Protein AF-A0A819C0Z7-F1 (afdb_monomer)

Structure (mmCIF, N/CA/C/O backbone):
data_AF-A0A819C0Z7-F1
#
_entry.id   AF-A0A819C0Z7-F1
#
loop_
_atom_site.group_PDB
_atom_site.id
_atom_site.type_symbol
_atom_site.label_atom_id
_atom_site.label_alt_id
_atom_site.label_comp_id
_atom_site.label_asym_id
_atom_site.label_entity_id
_atom_site.label_seq_id
_atom_site.pdbx_PDB_ins_code
_atom_site.Cartn_x
_atom_site.Cartn_y
_atom_site.Cartn_z
_atom_site.occupancy
_atom_site.B_iso_or_equiv
_atom_site.auth_seq_id
_atom_site.auth_comp_id
_atom_site.auth_asym_id
_atom_site.auth_atom_id
_atom_site.pdbx_PDB_model_num
ATOM 1 N N . MET A 1 1 ? 13.049 8.119 22.876 1.00 37.47 1 MET A N 1
ATOM 2 C CA . MET A 1 1 ? 12.571 9.518 22.763 1.00 37.47 1 MET A CA 1
ATOM 3 C C . MET A 1 1 ? 11.969 9.839 21.373 1.00 37.47 1 MET A C 1
ATOM 5 O O . MET A 1 1 ? 12.470 10.729 20.705 1.00 37.47 1 MET A O 1
ATOM 9 N N . PRO A 1 2 ? 10.889 9.168 20.913 1.00 35.81 2 PRO A N 1
ATOM 10 C CA . PRO A 1 2 ? 10.173 9.536 19.674 1.00 35.81 2 PRO A CA 1
ATOM 11 C C . PRO A 1 2 ? 8.988 10.508 19.888 1.00 35.81 2 PRO A C 1
ATOM 13 O O . PRO A 1 2 ? 8.541 11.151 18.942 1.00 35.81 2 PRO A O 1
ATOM 16 N N . CYS A 1 3 ? 8.503 10.677 21.127 1.00 36.88 3 CYS A N 1
ATOM 17 C CA . CYS A 1 3 ? 7.387 11.585 21.442 1.00 36.88 3 CYS A CA 1
ATOM 18 C C . CYS A 1 3 ? 7.712 13.071 21.240 1.00 36.88 3 CYS A C 1
ATOM 20 O O . CYS A 1 3 ? 6.816 13.836 20.900 1.00 36.88 3 CYS A O 1
ATOM 22 N N . ILE A 1 4 ? 8.974 13.479 21.405 1.00 30.23 4 ILE A N 1
ATOM 23 C CA . ILE A 1 4 ? 9.371 14.892 21.309 1.00 30.23 4 ILE A CA 1
ATOM 24 C C . ILE A 1 4 ? 9.338 15.357 19.845 1.00 30.23 4 ILE A C 1
ATOM 26 O O . ILE A 1 4 ? 8.792 16.412 19.557 1.00 30.23 4 ILE A O 1
ATOM 30 N N . LEU A 1 5 ? 9.797 14.533 18.895 1.00 32.28 5 LEU A N 1
ATOM 31 C CA . LEU A 1 5 ? 9.728 14.832 17.455 1.00 32.28 5 LEU A CA 1
ATOM 32 C C . LEU A 1 5 ? 8.286 14.882 16.926 1.00 32.28 5 LEU A C 1
ATOM 34 O O . LEU A 1 5 ? 7.967 15.731 16.101 1.00 32.28 5 LEU A O 1
ATOM 38 N N . ALA A 1 6 ? 7.398 14.016 17.425 1.00 35.75 6 ALA A N 1
ATOM 39 C CA . ALA A 1 6 ? 5.979 14.043 17.064 1.00 35.75 6 ALA A CA 1
ATOM 40 C C . ALA A 1 6 ? 5.241 15.256 17.665 1.00 35.75 6 ALA A C 1
ATOM 42 O O . ALA A 1 6 ? 4.358 15.823 17.025 1.00 35.75 6 ALA A O 1
ATOM 43 N N . GLN A 1 7 ? 5.620 15.683 18.875 1.00 35.81 7 GLN A N 1
ATOM 44 C CA . GLN A 1 7 ? 5.088 16.890 19.514 1.00 35.81 7 GLN A CA 1
ATOM 45 C C . GLN A 1 7 ? 5.616 18.173 18.861 1.00 35.81 7 GLN A C 1
ATOM 47 O O . GLN A 1 7 ? 4.831 19.095 18.669 1.00 35.81 7 GLN A O 1
ATOM 52 N N . ILE A 1 8 ? 6.887 18.205 18.444 1.00 40.28 8 ILE A N 1
ATOM 53 C CA . ILE A 1 8 ? 7.468 19.302 17.654 1.00 40.28 8 ILE A CA 1
ATOM 54 C C . ILE A 1 8 ? 6.737 19.416 16.311 1.00 40.28 8 ILE A C 1
ATOM 56 O O . ILE A 1 8 ? 6.214 20.477 16.001 1.00 40.28 8 ILE A O 1
ATOM 60 N N 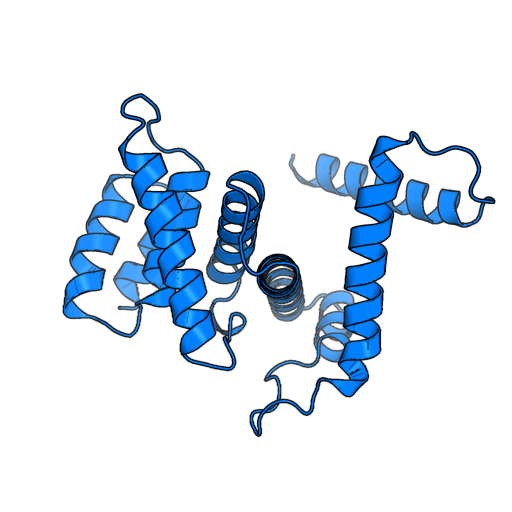. LYS A 1 9 ? 6.547 18.305 15.582 1.00 47.25 9 LYS A N 1
ATOM 61 C CA . LYS A 1 9 ? 5.804 18.317 14.308 1.00 47.25 9 LYS A CA 1
ATOM 62 C C . LYS A 1 9 ? 4.334 18.718 14.464 1.00 47.25 9 LYS A C 1
ATOM 64 O O . LYS A 1 9 ? 3.780 19.355 13.574 1.00 47.25 9 LYS A O 1
ATOM 69 N N . ARG A 1 10 ? 3.697 18.386 15.594 1.00 43.88 10 ARG A N 1
ATOM 70 C CA . ARG A 1 10 ? 2.340 18.849 15.925 1.00 43.88 10 ARG A CA 1
ATOM 71 C C . ARG A 1 10 ? 2.310 20.342 16.259 1.00 43.88 10 ARG A C 1
ATOM 73 O O . ARG A 1 10 ? 1.395 21.024 15.814 1.00 43.88 10 ARG A O 1
ATOM 80 N N . ALA A 1 11 ? 3.291 20.851 17.001 1.00 45.75 11 ALA A N 1
ATOM 81 C CA . ALA A 1 11 ? 3.406 22.274 17.312 1.00 45.75 11 ALA A CA 1
ATOM 82 C C . ALA A 1 11 ? 3.702 23.106 16.053 1.00 45.75 11 ALA A C 1
ATOM 84 O O . ALA A 1 11 ? 3.093 24.157 15.864 1.00 45.75 11 ALA A O 1
ATOM 85 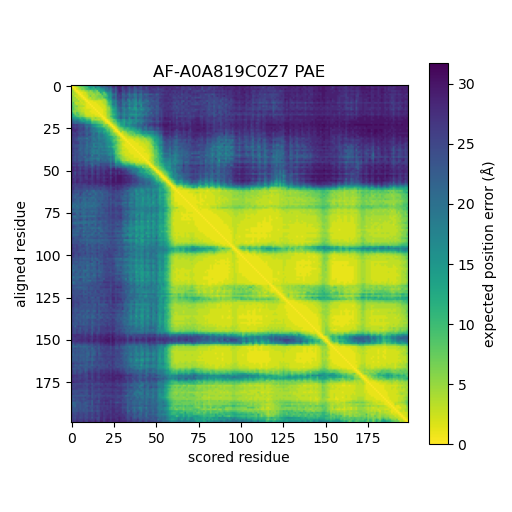N N . ASP A 1 12 ? 4.541 22.603 15.146 1.00 48.06 12 ASP A N 1
ATOM 86 C CA . ASP A 1 12 ? 4.798 23.211 13.837 1.00 48.06 12 ASP A CA 1
ATOM 87 C C . ASP A 1 12 ? 3.521 23.227 12.985 1.00 48.06 12 ASP A C 1
ATOM 89 O O . ASP A 1 12 ? 3.161 24.248 12.400 1.00 48.06 12 ASP A O 1
ATOM 93 N N . PHE A 1 13 ? 2.764 22.127 12.992 1.00 44.78 13 PHE A N 1
ATOM 94 C CA . PHE A 1 13 ? 1.482 22.009 12.299 1.00 44.78 13 PHE A CA 1
ATOM 95 C C . PHE A 1 13 ? 0.402 22.946 12.869 1.00 44.78 13 PHE A C 1
ATOM 97 O O . PHE A 1 13 ? -0.313 23.610 12.117 1.00 44.78 13 PHE A O 1
ATOM 104 N N . GLU A 1 14 ? 0.305 23.068 14.195 1.00 51.03 14 GLU A N 1
ATOM 105 C CA . GLU A 1 14 ? -0.598 24.008 14.872 1.00 51.03 14 GLU A CA 1
ATOM 106 C C . GLU A 1 14 ? -0.167 25.473 14.654 1.00 51.03 14 GLU A C 1
ATOM 108 O O . GLU A 1 14 ? -1.020 26.356 14.531 1.00 51.03 14 GLU A O 1
ATOM 113 N N . THR A 1 15 ? 1.137 25.736 14.513 1.00 52.47 15 THR A N 1
ATOM 114 C CA . THR A 1 15 ? 1.688 27.056 14.162 1.00 52.47 15 THR A CA 1
ATOM 115 C C . THR A 1 15 ? 1.352 27.429 12.717 1.00 52.47 15 THR A C 1
ATOM 117 O O . THR A 1 15 ? 0.875 28.536 12.474 1.00 52.47 15 THR A O 1
ATOM 120 N N . ILE A 1 16 ? 1.474 26.494 11.771 1.00 50.22 16 ILE A N 1
ATOM 121 C CA . ILE A 1 16 ? 1.064 26.670 10.366 1.00 50.22 16 ILE A CA 1
ATOM 122 C C . ILE A 1 16 ? -0.457 26.884 10.256 1.00 50.22 16 ILE A C 1
ATOM 124 O O . ILE A 1 16 ? -0.923 27.734 9.496 1.00 50.22 16 ILE A O 1
ATOM 128 N N . LEU A 1 17 ? -1.260 26.174 11.055 1.00 46.31 17 LEU A N 1
ATOM 129 C CA . LEU A 1 17 ? -2.712 26.385 11.134 1.00 46.31 17 LEU A CA 1
ATOM 130 C C . LEU A 1 17 ? -3.084 27.764 11.700 1.00 46.31 17 LEU A C 1
ATOM 132 O O . LEU A 1 17 ? -4.072 28.356 11.264 1.00 46.31 17 LEU A O 1
ATOM 136 N N . ARG A 1 18 ? -2.299 28.302 12.643 1.00 49.88 18 ARG A N 1
ATOM 137 C CA . ARG A 1 18 ? -2.468 29.677 13.143 1.00 49.88 18 ARG A CA 1
ATOM 138 C C . ARG A 1 18 ? -2.005 30.720 12.124 1.00 49.88 18 ARG A C 1
ATOM 140 O O . ARG A 1 18 ? -2.680 31.736 11.979 1.00 49.88 18 ARG A O 1
ATOM 147 N N . GLN A 1 19 ? -0.943 30.449 11.365 1.00 44.84 19 GLN A N 1
ATOM 148 C CA . GLN A 1 19 ? -0.493 31.292 10.247 1.00 44.84 19 GLN A CA 1
ATOM 149 C C . GLN A 1 19 ? -1.520 31.343 9.102 1.00 44.84 19 GLN A C 1
ATOM 151 O O . GLN A 1 19 ? -1.667 32.381 8.472 1.00 44.84 19 GLN A O 1
ATOM 156 N N . LYS A 1 20 ? -2.339 30.299 8.903 1.00 47.12 20 LYS A N 1
ATOM 157 C CA . LYS A 1 20 ? -3.492 30.307 7.974 1.00 47.12 20 LYS A CA 1
ATOM 158 C C . LYS A 1 20 ? -4.649 31.241 8.371 1.00 47.12 20 LYS A C 1
ATOM 160 O O . LYS A 1 20 ? -5.573 31.411 7.579 1.00 47.12 20 LYS A O 1
ATOM 165 N N . LYS A 1 21 ? -4.629 31.842 9.570 1.00 47.66 21 LYS A N 1
ATOM 166 C CA . LYS A 1 21 ? -5.518 32.970 9.917 1.00 47.66 21 LYS A CA 1
ATOM 167 C C . LYS A 1 21 ? -4.943 34.330 9.506 1.00 47.66 21 LYS A C 1
ATOM 169 O O . LYS A 1 21 ? -5.652 35.325 9.615 1.00 47.66 21 LYS A O 1
ATOM 174 N N . GLN A 1 22 ? -3.695 34.385 9.042 1.00 43.53 22 GLN A N 1
ATOM 175 C CA . GLN A 1 22 ? -3.137 35.563 8.389 1.00 43.53 22 GLN A CA 1
ATOM 176 C C . GLN A 1 22 ? -3.340 35.473 6.864 1.00 43.53 22 GLN A C 1
ATOM 178 O O . GLN A 1 22 ? -3.359 34.370 6.310 1.00 43.53 22 GLN A O 1
ATOM 183 N N . PRO A 1 23 ? -3.537 36.613 6.179 1.00 41.53 23 PRO A N 1
ATOM 184 C CA . PRO A 1 23 ? -3.770 36.638 4.740 1.00 41.53 23 PRO A CA 1
ATOM 185 C C . PRO A 1 23 ? -2.619 35.978 3.962 1.00 41.53 23 PRO A C 1
ATOM 187 O O . PRO A 1 23 ? -1.447 36.199 4.263 1.00 41.53 23 PRO A O 1
ATOM 190 N N . LEU A 1 24 ? -2.968 35.171 2.951 1.00 45.62 24 LEU A N 1
ATOM 191 C CA . LEU A 1 24 ? -2.035 34.492 2.046 1.00 45.62 24 LEU A CA 1
ATOM 192 C C . LEU A 1 24 ? -1.202 35.503 1.241 1.00 45.62 24 LEU A C 1
ATOM 194 O O . LEU A 1 24 ? -1.612 35.883 0.148 1.00 45.62 24 LEU A O 1
ATOM 198 N N . THR A 1 25 ? -0.021 35.895 1.718 1.00 42.66 25 THR A N 1
ATOM 199 C CA . THR A 1 25 ? 0.938 36.636 0.872 1.00 42.66 25 THR A CA 1
ATOM 200 C C . THR A 1 25 ? 2.416 36.265 1.049 1.00 42.66 25 THR A C 1
ATOM 202 O O . THR A 1 25 ? 3.253 36.921 0.440 1.00 42.66 25 THR A O 1
ATOM 205 N N . SER A 1 26 ? 2.799 35.208 1.785 1.00 48.47 26 SER A N 1
ATOM 206 C CA . SER A 1 26 ? 4.241 34.935 1.993 1.00 48.47 26 SER A CA 1
ATOM 207 C C . SER A 1 26 ? 4.691 33.465 2.047 1.00 48.47 26 SER A C 1
ATOM 209 O O . SER A 1 26 ? 5.561 33.130 2.850 1.00 48.47 26 SER A O 1
ATOM 211 N N . TYR A 1 27 ? 4.155 32.576 1.202 1.00 44.19 27 TYR A N 1
ATOM 212 C CA . TYR A 1 27 ? 4.716 31.219 1.057 1.00 44.19 27 TYR A CA 1
ATOM 213 C C . TYR A 1 27 ? 5.615 31.099 -0.188 1.00 44.19 27 TYR A C 1
ATOM 215 O O . TYR A 1 27 ? 5.275 31.656 -1.233 1.00 44.19 27 TYR A O 1
ATOM 223 N N . PRO A 1 28 ? 6.749 30.374 -0.107 1.00 49.78 28 PRO A N 1
ATOM 224 C CA . PRO A 1 28 ? 7.623 30.138 -1.252 1.00 49.78 28 PRO A CA 1
ATOM 225 C C . PRO A 1 28 ? 6.912 29.323 -2.350 1.00 49.78 28 PRO A C 1
ATOM 227 O O . PRO A 1 28 ? 6.120 28.421 -2.073 1.00 49.78 28 PRO A O 1
ATOM 230 N N . SER A 1 29 ? 7.200 29.675 -3.609 1.00 48.94 29 SER A N 1
ATOM 231 C CA . SER A 1 29 ? 6.510 29.234 -4.842 1.00 48.94 29 SER A CA 1
ATOM 232 C C . SER A 1 29 ? 6.337 27.709 -4.985 1.00 48.94 29 SER A C 1
ATOM 234 O O . SER A 1 29 ? 5.357 27.235 -5.551 1.00 48.94 29 SER A O 1
ATOM 236 N N . ASN A 1 30 ? 7.234 26.920 -4.395 1.00 53.47 30 ASN A N 1
ATOM 237 C CA . ASN A 1 30 ? 7.227 25.455 -4.426 1.00 53.47 30 ASN A CA 1
ATOM 238 C C . ASN A 1 30 ? 6.246 24.786 -3.440 1.00 53.47 30 ASN A C 1
ATOM 240 O O . ASN A 1 30 ? 5.992 23.591 -3.559 1.00 53.47 30 ASN A O 1
ATOM 244 N N . VAL A 1 31 ? 5.675 25.526 -2.484 1.00 43.88 31 VAL A N 1
ATOM 245 C CA . VAL A 1 31 ? 4.705 24.998 -1.501 1.00 43.88 31 VAL A CA 1
ATOM 246 C C . VAL A 1 31 ? 3.266 25.126 -2.013 1.00 43.88 31 VAL A C 1
ATOM 248 O O . VAL A 1 31 ? 2.383 24.371 -1.611 1.00 43.88 31 VAL A O 1
ATOM 251 N N . VAL A 1 32 ? 3.025 26.041 -2.955 1.00 43.50 32 VAL A N 1
ATOM 252 C CA . VAL A 1 32 ? 1.702 26.311 -3.538 1.00 43.50 32 VAL A CA 1
ATOM 253 C C . VAL A 1 32 ? 1.120 25.098 -4.285 1.00 43.50 32 VAL A C 1
ATOM 255 O O . VAL A 1 32 ? -0.050 24.797 -4.049 1.00 43.50 32 VAL A O 1
ATOM 258 N N . PRO A 1 33 ? 1.880 24.337 -5.102 1.00 48.25 33 PRO A N 1
ATOM 259 C CA . PRO A 1 33 ? 1.361 23.144 -5.773 1.00 48.25 33 PRO A CA 1
ATOM 260 C C . PRO A 1 33 ? 0.963 22.045 -4.786 1.00 48.25 33 PRO A C 1
ATOM 262 O O . PRO A 1 33 ? -0.098 21.452 -4.931 1.00 48.25 33 PRO A O 1
ATOM 265 N N . MET A 1 34 ? 1.760 21.827 -3.736 1.00 42.50 34 MET A N 1
ATOM 266 C CA . MET A 1 34 ? 1.474 20.831 -2.698 1.00 42.50 34 MET A CA 1
ATOM 267 C C . MET A 1 34 ? 0.265 21.236 -1.845 1.00 42.50 34 MET A C 1
ATOM 269 O O . MET A 1 34 ? -0.596 20.412 -1.552 1.00 42.50 34 MET A O 1
ATOM 273 N N . VAL A 1 35 ? 0.150 22.517 -1.482 1.00 45.44 35 VAL A N 1
ATOM 274 C CA . VAL A 1 35 ? -1.017 23.044 -0.760 1.00 45.44 35 VAL A CA 1
ATOM 275 C C . VAL A 1 35 ? -2.276 22.963 -1.619 1.00 45.44 35 VAL A C 1
ATOM 277 O O . VAL A 1 35 ? -3.338 22.642 -1.091 1.00 45.44 35 VAL A O 1
ATOM 280 N N . ASN A 1 36 ? -2.165 23.203 -2.926 1.00 48.53 36 ASN A N 1
ATOM 281 C CA . ASN A 1 36 ? -3.275 23.056 -3.860 1.00 48.53 36 ASN A CA 1
ATOM 282 C C . ASN A 1 36 ? -3.646 21.588 -4.081 1.00 48.53 36 ASN A C 1
ATOM 284 O O . ASN A 1 36 ? -4.829 21.290 -4.091 1.00 48.53 36 ASN A O 1
ATOM 288 N N . ALA A 1 37 ? -2.682 20.668 -4.162 1.00 49.69 37 ALA A N 1
ATOM 289 C CA . ALA A 1 37 ? -2.942 19.231 -4.254 1.00 49.69 37 ALA A CA 1
ATOM 290 C C . ALA A 1 37 ? -3.636 18.704 -2.990 1.00 49.69 37 ALA A C 1
ATOM 292 O O . ALA A 1 37 ? -4.670 18.052 -3.075 1.00 49.69 37 ALA A O 1
ATOM 293 N N . VAL A 1 38 ? -3.158 19.089 -1.801 1.00 46.56 38 VAL A N 1
ATOM 294 C CA . VAL A 1 38 ? -3.811 18.743 -0.527 1.00 46.56 38 VAL A CA 1
ATOM 295 C C . VAL A 1 38 ? -5.198 19.377 -0.431 1.00 46.56 38 VAL A C 1
ATOM 297 O O . VAL A 1 38 ? -6.128 18.740 0.053 1.00 46.56 38 VAL A O 1
ATOM 300 N N . LYS A 1 39 ? -5.372 20.616 -0.904 1.00 48.28 39 LYS A N 1
ATOM 301 C CA . LYS A 1 39 ? -6.680 21.279 -0.949 1.00 48.28 39 LYS A CA 1
ATOM 302 C C . LYS A 1 39 ? -7.628 20.584 -1.929 1.00 48.28 39 LYS A C 1
ATOM 304 O O . LYS A 1 39 ? -8.772 20.359 -1.563 1.00 48.28 39 LYS A O 1
ATOM 309 N N . ASN A 1 40 ? -7.151 20.181 -3.102 1.00 50.19 40 ASN A N 1
ATOM 310 C CA . ASN A 1 40 ? -7.927 19.467 -4.113 1.00 50.19 40 ASN A CA 1
ATOM 311 C C . ASN A 1 40 ? -8.288 18.053 -3.649 1.00 50.19 40 ASN A C 1
ATOM 313 O O . ASN A 1 40 ? -9.422 17.633 -3.847 1.00 50.19 40 ASN A O 1
ATOM 317 N N . ALA A 1 41 ? -7.388 17.356 -2.953 1.00 47.28 41 ALA A N 1
ATOM 318 C CA . ALA A 1 41 ? -7.676 16.079 -2.308 1.00 47.28 41 ALA A CA 1
ATOM 319 C C . ALA A 1 41 ? -8.711 16.248 -1.182 1.00 47.28 41 ALA A C 1
ATOM 321 O O . ALA A 1 41 ? -9.674 15.493 -1.099 1.00 47.28 41 ALA A O 1
ATOM 322 N N . LEU A 1 42 ? -8.584 17.294 -0.357 1.00 45.56 42 LEU A N 1
ATOM 323 C CA . LEU A 1 42 ? -9.544 17.602 0.707 1.00 45.56 42 LEU A CA 1
ATOM 324 C C . LEU A 1 42 ? -10.915 18.021 0.155 1.00 45.56 42 LEU A C 1
ATOM 326 O O . LEU A 1 42 ? -11.948 17.681 0.729 1.00 45.56 42 LEU A O 1
ATOM 330 N N . ASP A 1 43 ? -10.941 18.764 -0.946 1.00 48.31 43 ASP A N 1
ATOM 331 C CA . ASP A 1 43 ? -12.168 19.199 -1.603 1.00 48.31 43 ASP A CA 1
ATOM 332 C C . ASP A 1 43 ? -12.798 18.047 -2.404 1.00 48.31 43 ASP A C 1
ATOM 334 O O . ASP A 1 43 ? -14.025 17.941 -2.405 1.00 48.31 43 ASP A O 1
ATOM 338 N N . SER A 1 44 ? -11.996 17.107 -2.922 1.00 43.06 44 SER A N 1
ATOM 339 C CA . SER A 1 44 ? -12.436 15.804 -3.453 1.00 43.06 44 SER A CA 1
ATOM 340 C C . SER A 1 44 ? -13.027 14.913 -2.357 1.00 43.06 44 SER A C 1
ATOM 342 O O . SER A 1 44 ? -14.040 14.262 -2.576 1.00 43.06 44 SER A O 1
ATOM 344 N N . LEU A 1 45 ? -12.481 14.951 -1.135 1.00 42.97 45 LEU A N 1
ATOM 345 C CA . LEU A 1 45 ? -13.037 14.271 0.045 1.00 42.97 45 LEU A CA 1
ATOM 346 C C . LEU A 1 45 ? -14.330 14.925 0.570 1.00 42.97 45 LEU A C 1
ATOM 348 O O . LEU A 1 45 ? -15.174 14.275 1.186 1.00 42.97 45 LEU A O 1
ATOM 352 N N . LYS A 1 46 ? -14.518 16.229 0.343 1.00 42.59 46 LYS A N 1
ATOM 353 C CA . LYS A 1 46 ? -15.778 16.921 0.660 1.00 42.59 46 LYS A CA 1
ATOM 354 C C . LYS A 1 46 ? -16.838 16.695 -0.409 1.00 42.59 46 LYS A C 1
ATOM 356 O O . LYS A 1 46 ? -18.003 16.540 -0.055 1.00 42.59 46 LYS A O 1
ATOM 361 N N . THR A 1 47 ? -16.454 16.664 -1.685 1.00 38.62 47 THR A N 1
ATOM 362 C CA . THR A 1 47 ? -17.354 16.280 -2.786 1.00 38.62 47 THR A CA 1
ATOM 363 C C . THR A 1 47 ? -17.654 14.784 -2.770 1.00 38.62 47 THR A C 1
ATOM 365 O O . THR A 1 47 ? -18.755 14.393 -3.148 1.00 38.62 47 THR A O 1
ATOM 368 N N . SER A 1 48 ? -16.783 13.946 -2.198 1.00 40.22 48 SER A N 1
ATOM 369 C CA . SER A 1 48 ? -17.061 12.524 -1.990 1.00 40.22 48 SER A CA 1
ATOM 370 C C . SER A 1 48 ? -18.080 12.227 -0.884 1.00 40.22 48 SER A C 1
ATOM 372 O O . SER A 1 48 ? -18.572 11.101 -0.828 1.00 40.22 48 SER A O 1
ATOM 374 N N . LYS A 1 49 ? -18.561 13.233 -0.127 1.00 36.06 49 LYS A N 1
ATOM 375 C CA . LYS A 1 49 ? -19.864 13.114 0.567 1.00 36.06 49 LYS A CA 1
ATOM 376 C C . LYS A 1 49 ? -20.996 12.712 -0.392 1.00 36.06 49 LYS A C 1
ATOM 378 O O . LYS A 1 49 ? -21.975 12.136 0.063 1.00 36.06 49 LYS A O 1
ATOM 383 N N . SER A 1 50 ? -20.847 12.991 -1.691 1.00 32.56 50 SER A N 1
ATOM 384 C CA . SER A 1 50 ? -21.772 12.617 -2.768 1.00 32.56 50 SER A CA 1
ATOM 385 C C . SER A 1 50 ? -21.314 11.406 -3.602 1.00 32.56 50 SER A C 1
ATOM 387 O O . SER A 1 50 ? -22.090 10.924 -4.417 1.00 32.56 50 SER A O 1
ATOM 389 N N . ILE A 1 51 ? -20.087 10.900 -3.418 1.00 31.81 51 ILE A N 1
ATOM 390 C CA . ILE A 1 51 ? -19.544 9.719 -4.133 1.00 31.81 51 ILE A CA 1
ATOM 391 C C . ILE A 1 51 ? -19.624 8.457 -3.242 1.00 31.81 51 ILE A C 1
ATOM 393 O O . ILE A 1 51 ? -19.186 7.374 -3.607 1.00 31.81 51 ILE A O 1
ATOM 397 N N . CYS A 1 52 ? -20.294 8.556 -2.089 1.00 34.06 52 CYS A N 1
ATOM 398 C CA . CYS A 1 52 ? -20.685 7.426 -1.236 1.00 34.06 52 CYS A CA 1
ATOM 399 C C . CYS A 1 52 ? -21.845 6.570 -1.802 1.00 34.06 52 CYS A C 1
ATOM 401 O O . CYS A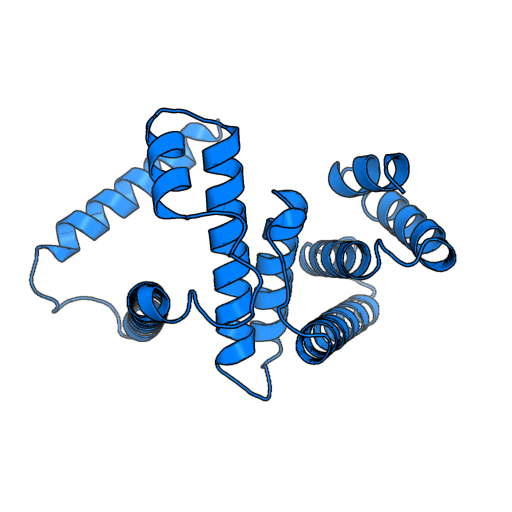 1 52 ? -22.455 5.807 -1.054 1.00 34.06 52 CYS A O 1
ATOM 403 N N . GLU A 1 53 ? -22.149 6.666 -3.100 1.00 30.69 53 GLU A N 1
ATOM 404 C CA . GLU A 1 53 ? -23.126 5.805 -3.794 1.00 30.69 53 GLU A CA 1
ATOM 405 C C . GLU A 1 53 ? -22.542 5.045 -5.000 1.00 30.69 53 GLU A C 1
ATOM 407 O O . GLU A 1 53 ? -23.281 4.426 -5.768 1.00 30.69 53 GLU A O 1
ATOM 412 N N . LEU A 1 54 ? -21.221 5.046 -5.193 1.00 36.41 54 LEU A N 1
ATOM 413 C CA . LEU A 1 54 ? -20.614 4.333 -6.315 1.00 36.41 54 LEU A CA 1
ATOM 414 C C . LEU A 1 54 ? -20.268 2.888 -5.927 1.00 36.41 54 LEU A C 1
ATOM 416 O O . LEU A 1 54 ? -19.280 2.590 -5.261 1.00 36.41 54 LEU A O 1
ATOM 420 N N . SER A 1 55 ? -21.148 2.006 -6.403 1.00 30.47 55 SER A N 1
ATOM 421 C CA . SER A 1 55 ? -21.314 0.576 -6.132 1.00 30.47 55 SER A CA 1
ATOM 422 C C . SER A 1 55 ? -22.217 0.284 -4.931 1.00 30.47 55 SER A C 1
ATOM 424 O O . SER A 1 55 ? -22.154 0.909 -3.879 1.00 30.47 55 SER A O 1
ATOM 426 N N . LYS A 1 56 ? -23.089 -0.713 -5.084 1.00 30.00 56 LYS A N 1
ATOM 427 C CA . LYS A 1 56 ? -23.969 -1.265 -4.041 1.00 30.00 56 LYS A CA 1
ATOM 428 C C . LYS A 1 56 ? -23.179 -1.988 -2.925 1.00 30.00 56 LYS A C 1
ATOM 430 O O . LYS A 1 56 ? -23.618 -3.018 -2.427 1.00 30.00 56 LYS A O 1
ATOM 435 N N . GLY A 1 57 ? -22.022 -1.465 -2.533 1.00 36.19 57 GLY A N 1
ATOM 436 C CA . GLY A 1 57 ? -21.209 -1.877 -1.403 1.00 36.19 57 GLY A CA 1
ATOM 437 C C . GLY A 1 57 ? -20.936 -0.642 -0.559 1.00 36.19 57 GLY A C 1
ATOM 438 O O . GLY A 1 57 ? -20.103 0.184 -0.908 1.00 36.19 57 GLY A O 1
ATOM 439 N N . ARG A 1 58 ? -21.677 -0.493 0.545 1.00 37.69 58 ARG A N 1
ATOM 440 C CA . ARG A 1 58 ? -21.436 0.549 1.553 1.00 37.69 58 ARG A CA 1
ATOM 441 C C . ARG A 1 58 ? -19.942 0.581 1.863 1.00 37.69 58 ARG A C 1
ATOM 443 O O . ARG A 1 58 ? -19.397 -0.477 2.191 1.00 37.69 58 ARG A O 1
ATOM 450 N N . SER A 1 59 ? -19.299 1.752 1.833 1.00 48.12 59 SER A N 1
ATOM 451 C CA . SER A 1 59 ? -17.985 1.863 2.463 1.00 48.12 59 SER A CA 1
ATOM 452 C C . SER A 1 59 ? -18.145 1.330 3.889 1.00 48.12 59 SER A C 1
ATOM 454 O O . SER A 1 59 ? -19.048 1.724 4.634 1.00 48.12 59 SER A O 1
ATOM 456 N N . LYS A 1 60 ? -17.355 0.315 4.251 1.00 55.44 60 LYS A N 1
ATOM 457 C CA . LYS A 1 60 ? -17.539 -0.390 5.529 1.00 55.44 60 LYS A CA 1
ATOM 458 C C . LYS A 1 60 ? -17.317 0.543 6.732 1.00 55.44 60 LYS A C 1
ATOM 460 O O . LYS A 1 60 ? -17.698 0.207 7.853 1.00 55.44 60 LYS A O 1
ATOM 465 N N . TYR A 1 61 ? -16.718 1.712 6.494 1.00 63.59 61 TYR A N 1
ATOM 466 C CA . TYR A 1 61 ? -16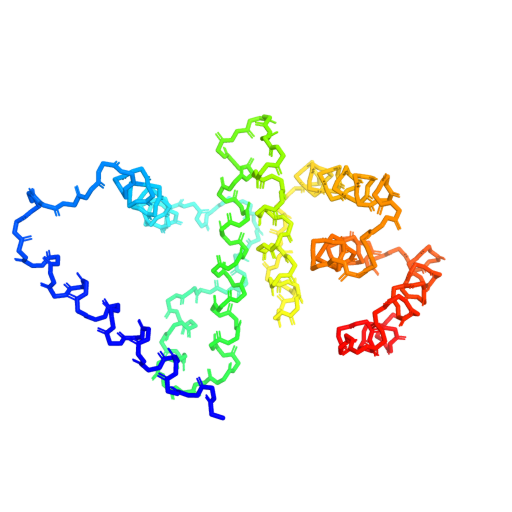.260 2.646 7.506 1.00 63.59 61 TYR A CA 1
ATOM 467 C C . TYR A 1 61 ? -16.619 4.098 7.151 1.00 63.59 61 TYR A C 1
ATOM 469 O O . TYR A 1 61 ? -16.158 4.636 6.148 1.00 63.59 61 TYR A O 1
ATOM 477 N N . ASP A 1 62 ? -17.390 4.756 8.022 1.00 75.88 62 ASP A N 1
ATOM 478 C CA . ASP A 1 62 ? -17.593 6.209 7.991 1.00 75.88 62 ASP A CA 1
ATOM 479 C C . ASP A 1 62 ? -16.412 6.901 8.690 1.00 75.88 62 ASP A C 1
ATOM 481 O O . ASP A 1 62 ? -16.209 6.751 9.902 1.00 75.88 62 ASP A O 1
ATOM 485 N N . TYR A 1 63 ? -15.635 7.671 7.924 1.00 76.88 63 TYR A N 1
ATOM 486 C CA . TYR A 1 63 ? -14.463 8.384 8.431 1.00 76.88 63 TYR A CA 1
ATOM 487 C C . TYR A 1 63 ? -14.801 9.340 9.585 1.00 76.88 63 TYR A C 1
ATOM 489 O O . TYR A 1 63 ? -14.039 9.437 10.545 1.00 76.88 63 TYR A O 1
ATOM 497 N N . ASN A 1 64 ? -15.953 10.016 9.551 1.00 78.31 64 ASN A N 1
ATOM 498 C CA . ASN A 1 64 ? -16.338 10.963 10.603 1.00 78.31 64 ASN A CA 1
ATOM 499 C C . ASN A 1 64 ? -16.613 10.239 11.922 1.00 78.31 64 ASN A C 1
ATOM 501 O O . ASN A 1 64 ? -16.234 10.714 12.996 1.00 78.31 64 ASN A O 1
ATOM 505 N N . VAL A 1 65 ? -17.243 9.066 11.840 1.00 81.94 65 VAL A N 1
ATOM 506 C CA . VAL A 1 65 ? -17.499 8.210 13.002 1.00 81.94 65 VAL A CA 1
ATOM 507 C C . VAL A 1 65 ? -16.181 7.689 13.570 1.00 81.94 65 VAL A C 1
ATOM 509 O O . VAL A 1 65 ? -15.946 7.811 14.774 1.00 81.94 65 VAL A O 1
ATOM 512 N N . LEU A 1 66 ? -15.287 7.174 12.720 1.00 79.06 66 LEU A N 1
ATOM 513 C CA . LEU A 1 66 ? -13.963 6.719 13.150 1.00 79.06 66 LEU A CA 1
ATOM 514 C C . LEU A 1 66 ? -13.144 7.850 13.782 1.00 79.06 66 LEU A C 1
ATOM 516 O O . LEU A 1 66 ? -12.599 7.670 14.868 1.00 79.06 66 LEU A O 1
ATOM 520 N N . SER A 1 67 ? -13.125 9.031 13.165 1.00 80.19 67 SER A N 1
ATOM 521 C CA . SER A 1 67 ? -12.421 10.209 13.678 1.00 80.19 67 SER A CA 1
ATOM 522 C C . SER A 1 67 ? -12.944 10.624 15.055 1.00 80.19 67 SER A C 1
ATOM 524 O O . SER A 1 67 ? -12.160 10.880 15.971 1.00 80.19 67 SER A O 1
ATOM 526 N N . LYS A 1 68 ? -14.268 10.594 15.264 1.00 83.94 68 LYS A N 1
ATOM 527 C CA . LYS A 1 68 ? -14.868 10.853 16.579 1.00 83.94 68 LYS A CA 1
ATOM 528 C C . LYS A 1 68 ? -14.357 9.871 17.636 1.00 83.94 68 LYS A C 1
ATOM 530 O O . LYS A 1 68 ? -13.929 10.307 18.703 1.00 83.94 68 LYS A O 1
ATOM 535 N N . TYR A 1 69 ? -14.356 8.570 17.346 1.00 83.25 69 TYR A N 1
ATOM 536 C CA . TYR A 1 69 ? -13.842 7.564 18.281 1.00 83.25 69 TYR A CA 1
ATOM 537 C C . TYR A 1 69 ? -12.328 7.674 18.496 1.00 83.25 69 TYR A C 1
ATOM 539 O O . TYR A 1 69 ? -11.852 7.474 19.614 1.00 83.25 69 TYR A O 1
ATOM 547 N N . ALA A 1 70 ? -11.562 8.022 17.461 1.00 86.25 70 ALA A N 1
ATOM 548 C CA . ALA A 1 70 ? -10.126 8.256 17.569 1.00 86.25 70 ALA A CA 1
ATOM 549 C C . ALA A 1 70 ? -9.830 9.433 18.514 1.00 86.25 70 ALA A C 1
ATOM 551 O O . ALA A 1 70 ? -8.978 9.316 19.395 1.00 86.25 70 ALA A O 1
ATOM 552 N N . ASN A 1 71 ? -10.599 10.522 18.406 1.00 86.75 71 ASN A N 1
ATOM 553 C CA . ASN A 1 71 ? -10.508 11.684 19.296 1.00 86.75 71 ASN A CA 1
ATOM 554 C C . ASN A 1 71 ? -10.914 11.365 20.744 1.00 86.75 71 ASN A C 1
ATOM 556 O O . ASN A 1 71 ? -10.450 12.021 21.671 1.00 86.75 71 ASN A O 1
ATOM 560 N N . GLN A 1 72 ? -11.736 10.335 20.948 1.00 93.94 72 GLN A N 1
ATOM 561 C CA . GLN A 1 72 ? -12.084 9.797 22.267 1.00 93.94 72 GLN A CA 1
ATOM 562 C C . GLN A 1 72 ? -11.039 8.808 22.817 1.00 93.94 72 GLN A C 1
ATOM 564 O O . GLN A 1 72 ? -11.243 8.231 23.881 1.00 93.94 72 GLN A O 1
ATOM 569 N N . GLY A 1 73 ? -9.919 8.601 22.115 1.00 90.19 73 GLY A N 1
ATOM 570 C CA . GLY A 1 73 ? -8.813 7.749 22.560 1.00 90.19 73 GLY A CA 1
ATOM 571 C C . GLY A 1 73 ? -8.861 6.306 22.052 1.00 90.19 73 GLY A C 1
ATOM 572 O O . GLY A 1 73 ? -8.028 5.495 22.456 1.00 90.19 73 GLY A O 1
ATOM 573 N N . SER A 1 74 ? -9.785 5.955 21.151 1.00 92.75 74 SER A N 1
ATOM 574 C CA . SER A 1 74 ? -9.827 4.607 20.573 1.00 92.75 74 SER A CA 1
ATOM 575 C C . SER A 1 74 ? -8.617 4.348 19.669 1.00 92.75 74 SER A C 1
ATOM 577 O O . SER A 1 74 ? -8.506 4.896 18.569 1.00 92.75 74 SER A O 1
ATOM 579 N N . ILE A 1 75 ? -7.728 3.450 20.112 1.00 92.81 75 ILE A N 1
ATOM 580 C CA . ILE A 1 75 ? -6.527 3.035 19.366 1.00 92.81 75 ILE A CA 1
ATOM 581 C C . ILE A 1 75 ? -6.913 2.399 18.027 1.00 92.81 75 ILE A C 1
ATOM 583 O O . ILE A 1 75 ? -6.319 2.713 16.997 1.00 92.81 75 ILE A O 1
ATOM 587 N N . LYS A 1 76 ? -7.939 1.538 18.025 1.00 90.31 76 LYS A N 1
ATOM 588 C CA . LYS A 1 76 ? -8.426 0.877 16.808 1.00 90.31 76 LYS A CA 1
ATOM 589 C C . LYS A 1 76 ? -8.972 1.887 15.801 1.00 90.31 76 LYS A C 1
ATOM 591 O O . LYS A 1 76 ? -8.650 1.796 14.622 1.00 90.31 76 LYS A O 1
ATOM 596 N N . ALA A 1 77 ? -9.763 2.858 16.261 1.00 83.19 77 ALA A N 1
ATOM 597 C CA . ALA A 1 77 ? -10.306 3.884 15.378 1.00 83.19 77 ALA A CA 1
ATOM 598 C C . ALA A 1 77 ? -9.195 4.762 14.787 1.00 83.19 77 ALA A C 1
ATOM 600 O O . ALA A 1 77 ? -9.207 5.026 13.592 1.00 83.19 77 ALA A O 1
ATOM 601 N N . LYS A 1 78 ? -8.187 5.126 15.590 1.00 86.81 78 LYS A N 1
ATOM 602 C CA . LYS A 1 78 ? -7.011 5.862 15.109 1.00 86.81 78 LYS A CA 1
ATOM 603 C C . LYS A 1 78 ? -6.237 5.080 14.042 1.00 86.81 78 LYS A C 1
ATOM 605 O O . LYS A 1 78 ? -5.895 5.640 13.010 1.00 86.81 78 LYS A O 1
ATOM 610 N N . ARG A 1 79 ? -5.997 3.784 14.268 1.00 88.50 79 ARG A N 1
ATOM 611 C CA . ARG A 1 79 ? -5.329 2.900 13.298 1.00 88.50 79 ARG A CA 1
ATOM 612 C C . ARG A 1 79 ? -6.099 2.820 11.974 1.00 88.50 79 ARG A C 1
ATOM 614 O O . ARG A 1 79 ? -5.482 2.919 10.921 1.00 88.50 79 ARG A O 1
ATOM 621 N N . LEU A 1 80 ? -7.428 2.701 12.037 1.00 86.31 80 LEU A N 1
ATOM 622 C CA . LEU A 1 80 ? -8.304 2.704 10.860 1.00 86.31 80 LEU A CA 1
ATOM 623 C C . LEU A 1 80 ? -8.303 4.051 10.122 1.00 86.31 80 LEU A C 1
ATOM 625 O O . LEU A 1 80 ? -8.243 4.053 8.898 1.00 86.31 80 LEU A O 1
ATOM 629 N N . CYS A 1 81 ? -8.342 5.183 10.836 1.00 84.31 81 CYS A N 1
ATOM 630 C CA . CYS A 1 81 ? -8.237 6.507 10.212 1.00 84.31 81 CYS A CA 1
ATOM 631 C C . CYS A 1 81 ? -6.921 6.658 9.451 1.00 84.31 81 CYS A C 1
ATOM 633 O O . CYS A 1 81 ? -6.948 7.026 8.285 1.00 84.31 81 CYS A O 1
ATOM 635 N N . ASN A 1 82 ? -5.796 6.315 10.080 1.00 86.56 82 ASN A N 1
ATOM 636 C CA . ASN A 1 82 ? -4.490 6.407 9.432 1.00 86.56 82 ASN A CA 1
ATOM 637 C C . ASN A 1 82 ? -4.424 5.520 8.176 1.00 86.56 82 ASN A C 1
ATOM 639 O O . ASN A 1 82 ? -3.944 5.956 7.138 1.00 86.56 82 ASN A O 1
ATOM 643 N N . ALA A 1 83 ? -4.942 4.288 8.246 1.00 87.56 83 ALA A N 1
ATOM 644 C CA . ALA A 1 83 ? -5.000 3.405 7.081 1.00 87.56 83 ALA A CA 1
ATOM 645 C C . ALA A 1 83 ? -5.846 4.009 5.944 1.00 87.56 83 ALA A C 1
ATOM 647 O O . ALA A 1 83 ? -5.442 3.953 4.787 1.00 87.56 83 ALA A O 1
ATOM 648 N N . LEU A 1 84 ? -6.987 4.630 6.271 1.00 85.75 84 LEU A N 1
ATOM 649 C CA . LEU A 1 84 ? -7.833 5.327 5.297 1.00 85.75 84 LEU A CA 1
ATOM 650 C C . LEU A 1 84 ? -7.116 6.520 4.661 1.00 85.75 84 LEU A C 1
ATOM 652 O O . LEU A 1 84 ? -7.219 6.705 3.455 1.00 85.75 84 LEU A O 1
ATOM 656 N N . GLU A 1 85 ? -6.388 7.313 5.446 1.00 87.12 85 GLU A N 1
ATOM 657 C CA . GLU A 1 85 ? -5.609 8.450 4.941 1.00 87.12 85 GLU A CA 1
ATOM 658 C C . GLU A 1 85 ? -4.563 7.997 3.913 1.00 87.12 85 GLU A C 1
ATOM 660 O O . GLU A 1 85 ? -4.519 8.544 2.811 1.00 87.12 85 GLU A O 1
ATOM 665 N N . HIS A 1 86 ? -3.800 6.949 4.232 1.00 91.00 86 HIS A N 1
ATOM 666 C CA . HIS A 1 86 ? -2.830 6.342 3.318 1.00 91.00 86 HIS A CA 1
ATOM 667 C C . HIS A 1 86 ? -3.495 5.760 2.058 1.00 91.00 86 HIS A C 1
ATOM 669 O O . HIS A 1 86 ? -3.047 6.004 0.938 1.00 91.00 86 HIS A O 1
ATOM 675 N N . PHE A 1 87 ? -4.615 5.041 2.208 1.00 89.00 87 PHE A N 1
ATOM 676 C CA . PHE A 1 87 ? -5.354 4.515 1.058 1.00 89.00 87 PHE A CA 1
ATOM 677 C C . PHE A 1 87 ? -5.856 5.631 0.137 1.00 89.00 87 PHE A C 1
ATOM 679 O O . PHE A 1 87 ? -5.701 5.536 -1.078 1.00 89.00 87 PHE A O 1
ATOM 686 N N . PHE A 1 88 ? -6.416 6.710 0.691 1.00 85.31 88 PHE A N 1
ATOM 687 C CA . PHE A 1 88 ? -6.890 7.838 -0.109 1.00 85.31 88 PHE A CA 1
ATOM 688 C C . PHE A 1 88 ? -5.751 8.602 -0.787 1.00 85.31 88 PHE A C 1
ATOM 690 O O . PHE A 1 88 ? -5.941 9.075 -1.906 1.00 85.31 88 PHE A O 1
ATOM 697 N N . ALA A 1 89 ? -4.573 8.692 -0.164 1.00 85.94 89 ALA A N 1
ATOM 698 C CA . ALA A 1 89 ? -3.391 9.265 -0.800 1.00 85.94 89 ALA A CA 1
ATOM 699 C C . ALA A 1 89 ? -2.944 8.432 -2.015 1.00 85.94 89 ALA A C 1
ATOM 701 O O . ALA A 1 89 ? -2.751 8.984 -3.098 1.00 85.94 89 ALA A O 1
ATOM 702 N N . ALA A 1 90 ? -2.870 7.104 -1.875 1.00 88.31 90 ALA A N 1
ATOM 703 C CA . ALA A 1 90 ? -2.579 6.204 -2.994 1.00 88.31 90 ALA A CA 1
ATOM 704 C C . ALA A 1 90 ? -3.655 6.282 -4.093 1.00 88.31 90 ALA A C 1
ATOM 706 O O . ALA A 1 90 ? -3.345 6.315 -5.285 1.00 88.31 90 ALA A O 1
ATOM 707 N N . TRP A 1 91 ? -4.925 6.351 -3.690 1.00 86.31 91 TRP A N 1
ATOM 708 C CA . TRP A 1 91 ? -6.061 6.458 -4.598 1.00 86.31 91 TRP A CA 1
ATOM 709 C C . TRP A 1 91 ? -6.042 7.746 -5.419 1.00 86.31 91 TRP A C 1
ATOM 711 O O . TRP A 1 91 ? -6.273 7.698 -6.623 1.00 86.31 91 TRP A O 1
ATOM 721 N N . ALA A 1 92 ? -5.737 8.887 -4.793 1.00 83.94 92 ALA A N 1
ATOM 722 C CA . ALA A 1 92 ? -5.630 10.170 -5.483 1.00 83.94 92 ALA A CA 1
ATOM 723 C C . ALA A 1 92 ? -4.618 10.097 -6.638 1.00 83.94 92 ALA A C 1
ATOM 725 O O . ALA A 1 92 ? -4.923 10.508 -7.753 1.00 83.94 92 ALA A O 1
ATOM 726 N N . ILE A 1 93 ? -3.466 9.461 -6.408 1.00 84.44 93 ILE A N 1
ATOM 727 C CA . ILE A 1 93 ? -2.442 9.274 -7.444 1.00 84.44 93 ILE A CA 1
ATOM 728 C C . ILE A 1 93 ? -2.976 8.421 -8.6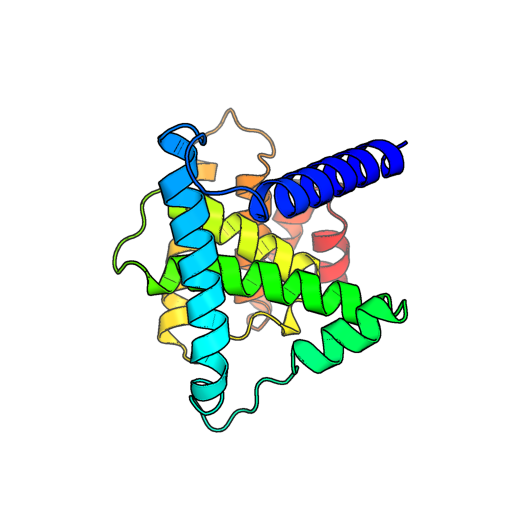03 1.00 84.44 93 ILE A C 1
ATOM 730 O O . ILE A 1 93 ? -2.720 8.734 -9.762 1.00 84.44 93 ILE A O 1
ATOM 734 N N . LEU A 1 94 ? -3.742 7.364 -8.312 1.00 83.69 94 LEU A N 1
ATOM 735 C CA . LEU A 1 94 ? -4.296 6.464 -9.332 1.00 83.69 94 LEU A CA 1
ATOM 736 C C . LEU A 1 94 ? -5.311 7.128 -10.265 1.00 83.69 94 LEU A C 1
ATOM 738 O O . LEU A 1 94 ? -5.370 6.746 -11.439 1.00 83.69 94 LEU A O 1
ATOM 742 N N . ILE A 1 95 ? -6.122 8.049 -9.732 1.00 81.06 95 ILE A N 1
ATOM 743 C CA . ILE A 1 95 ? -7.213 8.706 -10.468 1.00 81.06 95 ILE A CA 1
ATOM 744 C C . ILE A 1 95 ? -6.780 9.993 -11.173 1.00 81.06 95 ILE A C 1
ATOM 746 O O . ILE A 1 95 ? -7.467 10.433 -12.089 1.00 81.06 95 ILE A O 1
ATOM 750 N N . GLU A 1 96 ? -5.677 10.615 -10.749 1.00 74.31 96 GLU A N 1
ATOM 751 C CA . GLU A 1 96 ? -5.214 11.891 -11.308 1.00 74.31 96 GLU A CA 1
ATOM 752 C C . GLU A 1 96 ? -4.600 11.751 -12.711 1.00 74.31 96 GLU A C 1
ATOM 754 O O . GLU A 1 96 ? -4.641 12.714 -13.477 1.00 74.31 96 GLU A O 1
ATOM 759 N N . SER A 1 97 ? -4.076 10.570 -13.069 1.00 69.31 97 SER A N 1
ATOM 760 C CA . SER A 1 97 ? -3.412 10.345 -14.359 1.00 69.31 97 SER A CA 1
ATOM 761 C C . SER A 1 97 ? -3.582 8.923 -14.912 1.00 69.31 97 SER A C 1
ATOM 763 O O . SER A 1 97 ? -3.494 7.921 -14.193 1.00 69.31 97 SER A O 1
ATOM 765 N N . ASP A 1 98 ? -3.706 8.825 -16.239 1.00 74.12 98 ASP A N 1
ATOM 766 C CA . ASP A 1 98 ? -3.678 7.544 -16.962 1.00 74.12 98 ASP A CA 1
ATOM 767 C C . ASP A 1 98 ? -2.288 6.896 -16.911 1.00 74.12 98 ASP A C 1
ATOM 769 O O . ASP A 1 98 ? -2.163 5.686 -16.718 1.00 74.12 98 ASP A O 1
ATOM 773 N N . THR A 1 99 ? -1.241 7.720 -17.007 1.00 84.81 99 THR A N 1
ATOM 774 C CA . THR A 1 99 ? 0.167 7.322 -16.902 1.00 84.81 99 THR A CA 1
ATOM 775 C C . THR A 1 99 ? 0.822 7.990 -15.701 1.00 84.81 99 THR A C 1
ATOM 777 O O . THR A 1 99 ? 0.775 9.216 -15.572 1.00 84.81 99 THR A O 1
ATOM 780 N N . LEU A 1 100 ? 1.464 7.198 -14.846 1.00 89.38 100 LEU A N 1
ATOM 781 C CA . LEU A 1 100 ? 2.194 7.690 -13.683 1.00 89.38 100 LEU A CA 1
ATOM 782 C C . LEU A 1 100 ? 3.672 7.876 -14.020 1.00 89.38 100 LEU A C 1
ATOM 784 O O . LEU A 1 100 ? 4.259 7.114 -14.783 1.00 89.38 100 LEU A O 1
ATOM 788 N N . THR A 1 101 ? 4.282 8.902 -13.439 1.00 92.62 101 THR A N 1
ATOM 789 C CA . THR A 1 101 ? 5.743 9.014 -13.401 1.00 92.62 101 THR A CA 1
ATOM 790 C C . THR A 1 101 ? 6.315 8.026 -12.387 1.00 92.62 101 THR A C 1
ATOM 792 O O . THR A 1 101 ? 5.644 7.663 -11.422 1.00 92.62 101 THR A O 1
ATOM 795 N N . GLU A 1 102 ? 7.591 7.663 -12.531 1.00 92.31 102 GLU A N 1
ATOM 796 C CA . GLU A 1 102 ? 8.286 6.803 -11.562 1.00 92.31 102 GLU A CA 1
ATOM 797 C C . GLU A 1 102 ? 8.144 7.310 -10.116 1.00 92.31 102 GLU A C 1
ATOM 799 O O . GLU A 1 102 ? 7.893 6.535 -9.194 1.00 92.31 102 GLU A O 1
ATOM 804 N N . GLN A 1 103 ? 8.252 8.624 -9.905 1.00 91.69 103 GLN A N 1
ATOM 805 C CA . GLN A 1 103 ? 8.084 9.215 -8.580 1.00 91.69 103 GLN A CA 1
ATOM 806 C C . GLN A 1 103 ? 6.667 8.992 -8.031 1.00 91.69 103 GLN A C 1
ATOM 808 O O . GLN A 1 103 ? 6.515 8.677 -6.852 1.00 91.69 103 GLN A O 1
ATOM 813 N N . GLN A 1 104 ? 5.637 9.134 -8.867 1.00 91.56 104 GLN A N 1
ATOM 814 C CA . GLN A 1 104 ? 4.249 8.894 -8.468 1.00 91.56 104 GLN A CA 1
ATOM 815 C C . GLN A 1 104 ? 3.993 7.419 -8.159 1.00 91.56 104 GLN A C 1
ATOM 817 O O . GLN A 1 104 ? 3.339 7.123 -7.166 1.00 91.56 104 GLN A O 1
ATOM 822 N N . GLU A 1 105 ? 4.541 6.500 -8.953 1.00 94.50 105 GLU A N 1
ATOM 823 C CA . GLU A 1 105 ? 4.465 5.061 -8.679 1.00 94.50 105 GLU A CA 1
ATOM 824 C C . GLU A 1 105 ? 5.119 4.711 -7.339 1.00 94.50 105 GLU A C 1
ATOM 826 O O . GLU A 1 105 ? 4.548 3.964 -6.548 1.00 94.50 105 GLU A O 1
ATOM 831 N N . ASN A 1 106 ? 6.285 5.297 -7.048 1.00 93.56 106 ASN A N 1
ATOM 832 C CA . ASN A 1 106 ? 6.989 5.070 -5.789 1.00 93.56 106 ASN A CA 1
ATOM 833 C C . ASN A 1 106 ? 6.188 5.605 -4.586 1.00 93.56 106 ASN A C 1
ATOM 835 O O . ASN A 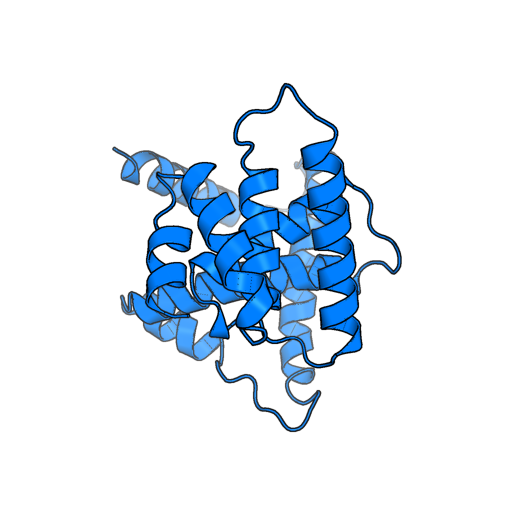1 106 ? 6.097 4.921 -3.567 1.00 93.56 106 ASN A O 1
ATOM 839 N N . ILE A 1 107 ? 5.575 6.792 -4.700 1.00 93.25 107 ILE A N 1
ATOM 840 C CA . ILE A 1 107 ? 4.704 7.349 -3.647 1.00 93.25 107 ILE A CA 1
ATOM 841 C C . ILE A 1 107 ? 3.454 6.481 -3.477 1.00 93.25 107 ILE A C 1
ATOM 843 O O . ILE A 1 107 ? 3.096 6.140 -2.356 1.00 93.25 107 ILE A O 1
ATOM 847 N N . LEU A 1 108 ? 2.814 6.075 -4.574 1.00 94.50 108 LEU A N 1
ATOM 848 C CA . LEU A 1 108 ? 1.644 5.201 -4.545 1.00 94.50 108 LEU A CA 1
ATOM 849 C C . LEU A 1 108 ? 1.949 3.890 -3.822 1.00 94.50 108 LEU A C 1
ATOM 851 O O . LEU A 1 108 ? 1.188 3.486 -2.945 1.00 94.50 108 LEU A O 1
ATOM 855 N N . VAL A 1 1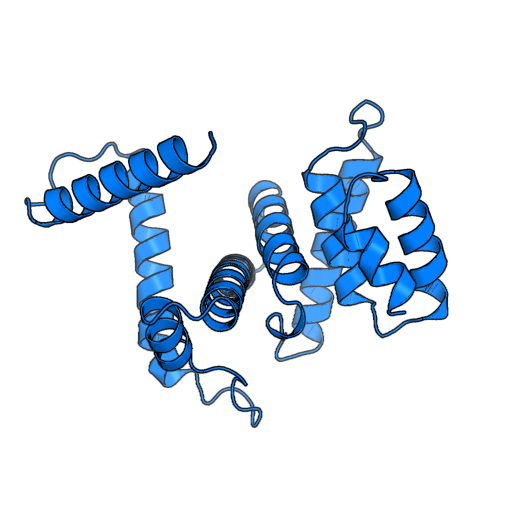09 ? 3.061 3.238 -4.169 1.00 96.44 109 VAL A N 1
ATOM 856 C CA . VAL A 1 109 ? 3.492 1.993 -3.525 1.00 96.44 109 VAL A CA 1
ATOM 857 C C . VAL A 1 109 ? 3.757 2.207 -2.040 1.00 96.44 109 VAL A C 1
ATOM 859 O O . VAL A 1 109 ? 3.331 1.381 -1.233 1.00 96.44 109 VAL A O 1
ATOM 862 N N . HIS A 1 110 ? 4.404 3.312 -1.674 1.00 96.25 110 HIS A N 1
ATOM 863 C CA . HIS A 1 110 ? 4.658 3.652 -0.281 1.00 96.25 110 HIS A CA 1
ATOM 864 C C . HIS A 1 110 ? 3.354 3.803 0.515 1.00 96.25 110 HIS A C 1
ATOM 866 O O . HIS A 1 110 ? 3.128 3.066 1.475 1.00 96.25 110 HIS A O 1
ATOM 872 N N . GLU A 1 111 ? 2.459 4.688 0.076 1.00 95.00 111 GLU A N 1
ATOM 873 C CA . GLU A 1 111 ? 1.183 4.958 0.745 1.00 95.00 111 GLU A CA 1
ATOM 874 C C . GLU A 1 111 ? 0.324 3.689 0.848 1.00 95.00 111 GLU A C 1
ATOM 876 O O . GLU A 1 111 ? -0.205 3.350 1.909 1.00 95.00 111 GLU A O 1
ATOM 881 N N . LEU A 1 112 ? 0.247 2.909 -0.231 1.00 95.19 112 LEU A N 1
ATOM 882 C CA . LEU A 1 112 ? -0.512 1.665 -0.227 1.00 95.19 112 LEU A CA 1
ATOM 883 C C . LEU A 1 112 ? 0.094 0.622 0.730 1.00 95.19 112 LEU A C 1
ATOM 885 O O . LEU A 1 112 ? -0.643 -0.083 1.425 1.00 95.19 112 LEU A O 1
ATOM 889 N N . SER A 1 113 ? 1.422 0.545 0.820 1.00 95.75 113 SER A N 1
ATOM 890 C CA . SER A 1 113 ? 2.097 -0.373 1.740 1.00 95.75 113 SER A CA 1
ATOM 891 C C . SER A 1 113 ? 1.840 -0.014 3.207 1.00 95.75 113 SER A C 1
ATOM 893 O O . SER A 1 113 ? 1.559 -0.904 4.013 1.00 95.75 113 SER A O 1
ATOM 895 N N . GLU A 1 114 ? 1.829 1.277 3.548 1.00 95.00 114 GLU A N 1
ATOM 896 C CA . GLU A 1 114 ? 1.488 1.748 4.892 1.00 95.00 114 GLU A CA 1
ATOM 897 C C . GLU A 1 114 ? 0.030 1.437 5.238 1.00 95.00 114 GLU A C 1
ATOM 899 O O . GLU A 1 114 ? -0.254 0.938 6.333 1.00 95.00 114 GLU A O 1
ATOM 904 N N . CYS A 1 115 ? -0.891 1.609 4.283 1.00 92.81 115 CYS A N 1
ATOM 905 C CA . CYS A 1 115 ? -2.272 1.163 4.445 1.00 92.81 115 CYS A CA 1
ATOM 906 C C . CYS A 1 115 ? -2.343 -0.335 4.783 1.00 92.81 115 CYS A C 1
ATOM 908 O O . CYS A 1 115 ? -3.007 -0.710 5.751 1.00 92.81 115 CYS A O 1
ATOM 910 N N . TYR A 1 116 ? -1.645 -1.201 4.042 1.00 92.25 116 TYR A N 1
ATOM 911 C CA . TYR A 1 116 ? -1.665 -2.646 4.293 1.00 92.25 116 TYR A CA 1
ATOM 912 C C . TYR A 1 116 ? -1.049 -3.042 5.637 1.00 92.25 116 TYR A C 1
ATOM 914 O O . TYR A 1 116 ? -1.587 -3.917 6.323 1.00 92.25 116 TYR A O 1
ATOM 922 N N . ARG A 1 117 ? 0.052 -2.397 6.042 1.00 91.25 117 ARG A N 1
ATOM 923 C CA . ARG A 1 117 ? 0.692 -2.636 7.347 1.00 91.25 117 ARG A CA 1
ATOM 924 C C . ARG A 1 117 ? -0.202 -2.220 8.507 1.00 91.25 117 ARG A C 1
ATOM 926 O O . ARG A 1 117 ? -0.208 -2.875 9.555 1.00 91.25 117 ARG A O 1
ATOM 933 N N . LEU A 1 118 ? -0.958 -1.140 8.332 1.00 89.38 118 LEU A N 1
ATOM 934 C CA . LEU A 1 118 ? -1.921 -0.691 9.321 1.00 89.38 118 LEU A CA 1
ATOM 935 C C . LEU A 1 118 ? -3.153 -1.588 9.314 1.00 89.38 118 LEU A C 1
ATOM 937 O O . LEU A 1 118 ? -3.431 -2.223 10.325 1.00 89.38 118 LEU A O 1
ATOM 941 N N . GLU A 1 119 ? -3.911 -1.653 8.230 1.00 85.69 119 GLU A N 1
ATOM 942 C CA . GLU A 1 119 ? -5.199 -2.339 8.231 1.00 85.69 119 GLU A CA 1
ATOM 943 C C . GLU A 1 119 ? -5.635 -2.690 6.805 1.00 85.69 119 GLU A C 1
ATOM 945 O O . GLU A 1 119 ? -6.380 -1.955 6.162 1.00 85.69 119 GLU A O 1
ATOM 950 N N . HIS A 1 120 ? -5.172 -3.842 6.310 1.00 78.50 120 HIS A N 1
ATOM 951 C CA . HIS A 1 120 ? -5.392 -4.301 4.933 1.00 78.50 120 HIS A CA 1
ATOM 952 C C . HIS A 1 120 ? -6.859 -4.292 4.473 1.00 78.50 120 HIS A C 1
ATOM 954 O O . HIS A 1 120 ? -7.123 -4.045 3.301 1.00 78.50 120 HIS A O 1
ATOM 960 N N . ILE A 1 121 ? -7.823 -4.495 5.380 1.00 78.56 121 ILE A N 1
ATOM 961 C CA . ILE A 1 121 ? -9.259 -4.494 5.052 1.00 78.56 121 ILE A CA 1
ATOM 962 C C . ILE A 1 121 ? -9.776 -3.133 4.554 1.00 78.56 121 ILE A C 1
ATOM 964 O O . ILE A 1 121 ? -10.885 -3.063 4.020 1.00 78.56 121 ILE A O 1
ATOM 968 N N . VAL A 1 122 ? -9.009 -2.057 4.756 1.00 77.88 122 VAL A N 1
ATOM 969 C CA . VAL A 1 122 ? -9.333 -0.702 4.295 1.00 77.88 122 VAL A CA 1
ATOM 970 C C . VAL A 1 122 ? -9.075 -0.528 2.798 1.00 77.88 122 VAL A C 1
ATOM 972 O O . VAL A 1 122 ? -9.832 0.184 2.141 1.00 77.88 122 VAL A O 1
ATOM 975 N N . ALA A 1 123 ? -8.058 -1.195 2.249 1.00 81.06 123 ALA A N 1
ATOM 976 C CA . ALA A 1 123 ? -7.706 -1.096 0.838 1.00 81.06 123 ALA A CA 1
ATOM 977 C C . ALA A 1 123 ? -8.662 -1.942 -0.018 1.00 81.06 123 ALA A C 1
ATOM 979 O O . ALA A 1 123 ? -8.394 -3.102 -0.327 1.00 81.06 123 ALA A O 1
ATOM 980 N N . GLN A 1 124 ? -9.809 -1.361 -0.372 1.00 75.38 124 GLN A N 1
ATOM 981 C CA . GLN A 1 124 ? -10.827 -2.000 -1.206 1.00 75.38 124 GLN A CA 1
ATOM 982 C C . GLN A 1 124 ? -10.893 -1.306 -2.560 1.00 75.38 124 GLN A C 1
ATOM 984 O O . GLN A 1 124 ? -11.356 -0.171 -2.667 1.00 75.38 124 GLN A O 1
ATOM 989 N N . PHE A 1 125 ? -10.433 -2.001 -3.597 1.00 76.56 125 PHE A N 1
ATOM 990 C CA . PHE A 1 125 ? -10.588 -1.545 -4.973 1.00 76.56 125 PHE A CA 1
ATOM 991 C C . PHE A 1 125 ? -12.011 -1.879 -5.451 1.00 76.56 125 PHE A C 1
ATOM 993 O O . PHE A 1 125 ? -12.445 -3.020 -5.277 1.00 76.56 125 PHE A O 1
ATOM 1000 N N . PRO A 1 126 ? -12.757 -0.909 -6.007 1.00 66.44 126 PRO A N 1
ATOM 1001 C CA . PRO A 1 126 ? -14.163 -1.087 -6.370 1.00 66.44 126 PRO A CA 1
ATOM 1002 C C . PRO A 1 126 ? -14.358 -1.997 -7.589 1.00 66.44 126 PRO A C 1
ATOM 1004 O O . PRO A 1 126 ? -15.435 -2.570 -7.747 1.00 66.44 126 PRO A O 1
ATOM 1007 N N . ASP A 1 127 ? -13.332 -2.154 -8.426 1.00 75.00 127 ASP A N 1
ATOM 1008 C CA . ASP A 1 127 ? -13.353 -2.991 -9.621 1.00 75.00 127 ASP A CA 1
ATOM 1009 C C . ASP A 1 127 ? -12.034 -3.767 -9.813 1.00 75.00 127 ASP A C 1
ATOM 1011 O O . ASP A 1 127 ? -10.999 -3.490 -9.192 1.00 75.00 127 ASP A O 1
ATOM 1015 N N . SER A 1 128 ? -12.093 -4.801 -10.658 1.00 77.94 128 SER A N 1
ATOM 1016 C CA . SER A 1 128 ? -10.951 -5.664 -10.975 1.00 77.94 128 SER A CA 1
ATOM 1017 C C . SER A 1 128 ? -9.896 -4.969 -11.834 1.00 77.94 128 SER A C 1
ATOM 1019 O O . SER A 1 128 ? -8.717 -5.291 -11.711 1.00 77.94 128 SER A O 1
ATOM 1021 N N . GLU A 1 129 ? -10.302 -4.020 -12.680 1.00 82.56 129 GLU A N 1
ATOM 1022 C CA . GLU A 1 129 ? -9.410 -3.286 -13.584 1.00 82.56 129 GLU A CA 1
ATOM 1023 C C . GLU A 1 129 ? -8.407 -2.442 -12.795 1.00 82.56 129 GLU A C 1
ATOM 1025 O O . GLU A 1 129 ? -7.207 -2.448 -13.061 1.00 82.56 129 GLU A O 1
ATOM 1030 N N . MET A 1 130 ? -8.875 -1.778 -11.747 1.00 82.88 130 MET A N 1
ATOM 1031 C CA . MET A 1 130 ? -8.058 -0.947 -10.883 1.00 82.88 130 MET A CA 1
ATOM 1032 C C . MET A 1 130 ? -7.147 -1.770 -9.984 1.00 82.88 130 MET A C 1
ATOM 1034 O O . MET A 1 130 ? -5.987 -1.405 -9.792 1.00 82.88 130 MET A O 1
ATOM 1038 N N . ARG A 1 131 ? -7.617 -2.931 -9.508 1.00 85.38 131 ARG A N 1
ATOM 1039 C CA . ARG A 1 131 ? -6.750 -3.909 -8.835 1.00 85.38 131 ARG A CA 1
ATOM 1040 C C . ARG A 1 131 ? -5.632 -4.385 -9.771 1.00 85.38 131 ARG A C 1
ATOM 1042 O O . ARG A 1 131 ? -4.485 -4.487 -9.338 1.00 85.38 131 ARG A O 1
ATOM 1049 N N . GLU A 1 132 ? -5.936 -4.627 -11.045 1.00 88.94 132 GLU A N 1
ATOM 1050 C CA . GLU A 1 132 ? -4.945 -5.011 -12.056 1.00 88.94 132 GLU A CA 1
ATOM 1051 C C . GLU A 1 132 ? -3.966 -3.867 -12.369 1.00 88.94 132 GLU A C 1
ATOM 1053 O O . GLU A 1 132 ? -2.757 -4.100 -12.415 1.00 88.94 132 GLU A O 1
ATOM 1058 N N . LYS A 1 133 ? -4.453 -2.624 -12.515 1.00 90.00 133 LYS A N 1
ATOM 1059 C CA . LYS A 1 133 ? -3.620 -1.421 -12.711 1.00 90.00 133 LYS A CA 1
ATOM 1060 C C . LYS A 1 133 ? -2.613 -1.267 -11.571 1.00 90.00 133 LYS A C 1
ATOM 1062 O O . LYS A 1 133 ? -1.419 -1.117 -11.821 1.00 90.00 133 LYS A O 1
ATOM 1067 N N . VAL A 1 134 ? -3.074 -1.375 -10.324 1.00 92.94 134 VAL A N 1
ATOM 1068 C CA . VAL A 1 134 ? -2.205 -1.335 -9.138 1.00 92.94 134 VAL A CA 1
ATOM 1069 C C . VAL A 1 134 ? -1.211 -2.494 -9.142 1.00 92.94 134 VAL A C 1
ATOM 1071 O O . VAL A 1 134 ? -0.032 -2.280 -8.874 1.00 92.94 134 VAL A O 1
ATOM 1074 N N . GLY A 1 135 ? -1.655 -3.705 -9.490 1.00 93.44 135 GLY A N 1
ATOM 1075 C CA . GLY A 1 135 ? -0.779 -4.870 -9.624 1.00 93.44 135 GLY A CA 1
ATOM 1076 C C . GLY A 1 135 ? 0.370 -4.630 -10.605 1.00 93.44 135 GLY A C 1
ATOM 1077 O O . GLY A 1 135 ? 1.523 -4.869 -10.257 1.00 93.44 135 GLY A O 1
ATOM 1078 N N . LYS A 1 136 ? 0.075 -4.072 -11.786 1.00 94.31 136 LYS A N 1
ATOM 1079 C CA . LYS A 1 136 ? 1.083 -3.727 -12.803 1.00 94.31 136 LYS A CA 1
ATOM 1080 C C . LYS A 1 136 ? 2.095 -2.701 -12.293 1.00 94.31 136 LYS A C 1
ATOM 1082 O O . LYS A 1 136 ? 3.290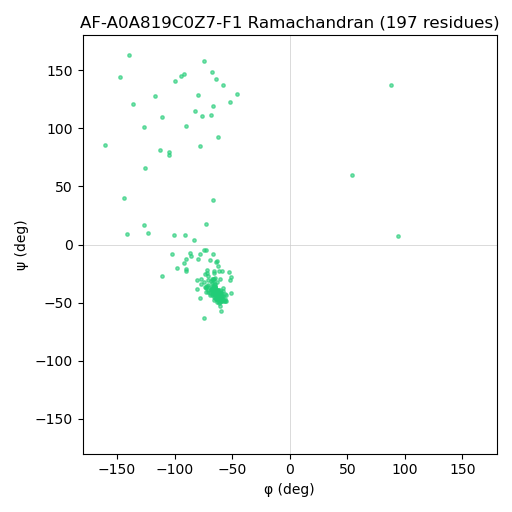 -2.900 -12.488 1.00 94.31 136 LYS A O 1
ATOM 1087 N N . ILE A 1 137 ? 1.637 -1.653 -11.606 1.00 95.12 137 ILE A N 1
ATOM 1088 C CA . ILE A 1 137 ? 2.514 -0.625 -11.017 1.00 95.12 137 ILE A CA 1
ATOM 1089 C C . ILE A 1 137 ? 3.446 -1.242 -9.966 1.00 95.12 137 ILE A C 1
ATOM 1091 O O . ILE A 1 137 ? 4.653 -1.004 -9.970 1.00 95.12 137 ILE A O 1
ATOM 1095 N N . VAL A 1 138 ? 2.901 -2.073 -9.075 1.00 95.88 138 VAL A N 1
ATOM 1096 C CA . VAL A 1 138 ? 3.684 -2.768 -8.043 1.00 95.88 138 VAL A CA 1
ATOM 1097 C C . VAL A 1 138 ? 4.734 -3.683 -8.675 1.00 95.88 138 VAL A C 1
ATOM 1099 O O . VAL A 1 138 ? 5.888 -3.683 -8.243 1.00 95.88 138 VAL A O 1
ATOM 1102 N N . ASP A 1 139 ? 4.362 -4.433 -9.712 1.00 94.56 139 ASP A N 1
ATOM 1103 C CA . ASP A 1 139 ? 5.278 -5.326 -10.420 1.00 94.56 139 ASP A CA 1
ATOM 1104 C C . ASP A 1 139 ? 6.395 -4.536 -11.132 1.00 94.56 139 ASP A C 1
ATOM 1106 O O . ASP A 1 139 ? 7.563 -4.919 -11.048 1.00 94.56 139 ASP A O 1
ATOM 1110 N N . GLN A 1 140 ? 6.075 -3.394 -11.752 1.00 94.25 140 GLN A N 1
ATOM 1111 C CA . GLN A 1 140 ? 7.059 -2.487 -12.361 1.00 94.25 140 GLN A CA 1
ATOM 1112 C C . GLN A 1 140 ? 8.066 -1.954 -11.334 1.00 94.25 140 GLN A C 1
ATOM 1114 O O . GLN A 1 140 ? 9.275 -1.988 -11.576 1.00 94.25 140 GLN A O 1
ATOM 1119 N N . VAL A 1 141 ? 7.590 -1.514 -10.166 1.00 93.75 141 VAL A N 1
ATOM 1120 C CA . VAL A 1 141 ? 8.449 -1.022 -9.076 1.00 93.75 141 VAL A CA 1
ATOM 1121 C C . VAL A 1 141 ? 9.355 -2.145 -8.558 1.00 93.75 141 VAL A C 1
ATOM 1123 O O . VAL A 1 141 ? 10.556 -1.934 -8.390 1.00 93.75 141 VAL A O 1
ATOM 1126 N N . LEU A 1 142 ? 8.829 -3.364 -8.382 1.00 92.31 142 LEU A N 1
ATOM 1127 C CA . LEU A 1 142 ? 9.636 -4.530 -8.006 1.00 92.31 142 LEU A CA 1
ATOM 1128 C C . LEU A 1 142 ? 10.714 -4.858 -9.042 1.00 92.31 142 LEU A C 1
ATOM 1130 O O . LEU A 1 142 ? 11.834 -5.198 -8.656 1.00 92.31 142 LEU A O 1
ATOM 1134 N N . CYS A 1 143 ? 10.397 -4.778 -10.335 1.00 92.31 143 CYS A N 1
ATOM 1135 C CA . CYS A 1 143 ? 11.372 -4.980 -11.404 1.00 92.31 143 CYS A CA 1
ATOM 1136 C C . CYS A 1 143 ? 12.511 -3.958 -11.314 1.00 92.31 143 CYS A C 1
ATOM 1138 O O . CYS A 1 143 ? 13.668 -4.371 -11.236 1.00 92.31 143 CYS A O 1
ATOM 1140 N N . ARG A 1 144 ? 12.198 -2.660 -11.180 1.00 91.31 144 ARG A N 1
ATOM 1141 C CA . ARG A 1 144 ? 13.217 -1.612 -10.979 1.00 91.31 144 ARG A CA 1
ATOM 1142 C C . ARG A 1 144 ? 14.095 -1.884 -9.760 1.00 91.31 144 ARG A C 1
ATOM 1144 O O . ARG A 1 144 ? 15.311 -1.735 -9.819 1.00 91.31 144 ARG A O 1
ATOM 1151 N N . CYS A 1 145 ? 13.501 -2.322 -8.649 1.00 89.25 145 CYS A N 1
ATOM 1152 C CA . CYS A 1 145 ? 14.257 -2.654 -7.443 1.00 89.25 145 CYS A CA 1
ATOM 1153 C C . CYS A 1 145 ? 15.198 -3.858 -7.619 1.00 89.25 145 CYS A C 1
ATOM 1155 O O . CYS A 1 145 ? 16.230 -3.913 -6.954 1.00 89.25 145 CYS A O 1
ATOM 1157 N N . ARG A 1 146 ? 14.873 -4.824 -8.490 1.00 85.31 146 ARG A N 1
ATOM 1158 C CA . ARG A 1 146 ? 15.742 -5.984 -8.777 1.00 85.31 146 ARG A CA 1
ATOM 1159 C C . ARG A 1 146 ? 16.947 -5.623 -9.638 1.00 85.31 146 ARG A C 1
ATOM 1161 O O . ARG A 1 146 ? 17.997 -6.235 -9.477 1.00 85.31 146 ARG A O 1
ATOM 1168 N N . GLU A 1 147 ? 16.795 -4.651 -10.529 1.00 82.50 147 GLU A N 1
ATOM 1169 C CA . GLU A 1 147 ? 17.849 -4.187 -11.440 1.00 82.50 147 GLU A CA 1
ATOM 1170 C C . GLU A 1 147 ? 18.920 -3.332 -10.741 1.00 82.50 147 GLU A C 1
ATOM 1172 O O . GLU A 1 147 ? 19.930 -2.996 -11.353 1.00 82.50 147 GLU A O 1
ATOM 1177 N N . MET A 1 148 ? 18.738 -3.023 -9.450 1.00 74.25 148 MET A N 1
ATOM 1178 C CA . MET A 1 148 ? 19.693 -2.295 -8.610 1.00 74.25 148 MET A CA 1
ATOM 1179 C C . MET A 1 148 ? 20.422 -3.249 -7.638 1.00 74.25 148 MET A C 1
ATOM 1181 O O . MET A 1 148 ? 20.060 -3.320 -6.460 1.00 74.25 148 MET A O 1
ATOM 1185 N N . PRO A 1 149 ? 21.451 -3.994 -8.096 1.00 57.81 149 PRO A N 1
ATOM 1186 C CA . PRO A 1 149 ? 22.137 -5.018 -7.300 1.00 57.81 149 PRO A CA 1
ATOM 1187 C C . PRO A 1 149 ? 22.828 -4.477 -6.037 1.00 57.81 149 PRO A C 1
ATOM 1189 O O . PRO A 1 149 ? 22.987 -5.221 -5.071 1.00 57.81 149 PRO A O 1
ATOM 1192 N N . ASP A 1 150 ? 23.161 -3.183 -6.006 1.00 57.09 150 ASP A N 1
ATOM 1193 C CA . ASP A 1 150 ? 23.849 -2.525 -4.886 1.00 57.09 150 ASP A CA 1
ATOM 1194 C C . ASP A 1 150 ? 22.905 -1.906 -3.836 1.00 57.09 150 ASP A C 1
ATOM 1196 O O . ASP A 1 150 ? 23.365 -1.216 -2.926 1.00 57.09 150 ASP A O 1
ATOM 1200 N N . TYR A 1 151 ? 21.590 -2.142 -3.926 1.00 58.16 151 TYR A N 1
ATOM 1201 C CA . TYR A 1 151 ? 20.600 -1.657 -2.953 1.00 58.16 151 TYR A CA 1
ATOM 1202 C C . TYR A 1 151 ? 20.102 -2.796 -2.039 1.00 58.16 151 TYR A C 1
ATOM 1204 O O . TYR A 1 151 ? 18.989 -3.312 -2.211 1.00 58.16 151 TYR A O 1
ATOM 1212 N N . PRO A 1 152 ? 20.894 -3.227 -1.035 1.00 58.16 152 PRO A N 1
ATOM 1213 C CA . PRO A 1 152 ? 20.435 -4.211 -0.071 1.00 58.16 152 PRO A CA 1
ATOM 1214 C C . PRO A 1 152 ? 19.317 -3.589 0.777 1.00 58.16 152 PRO A C 1
ATOM 1216 O O . PRO A 1 152 ? 19.520 -2.595 1.466 1.00 58.16 152 PRO A O 1
ATOM 1219 N N . ALA A 1 153 ? 18.126 -4.188 0.710 1.00 67.38 153 ALA A N 1
ATOM 1220 C CA . ALA A 1 153 ? 16.962 -3.857 1.536 1.00 67.38 153 ALA A CA 1
ATOM 1221 C C . ALA A 1 153 ? 16.546 -2.368 1.513 1.00 67.38 153 ALA A C 1
ATOM 1223 O O . ALA A 1 153 ? 16.489 -1.710 2.552 1.00 67.38 153 ALA A O 1
ATOM 1224 N N . SER A 1 154 ? 16.211 -1.831 0.334 1.00 84.44 154 SER A N 1
ATOM 1225 C CA . SER A 1 154 ? 15.574 -0.511 0.258 1.00 84.44 154 SER A CA 1
ATOM 1226 C C . SER A 1 154 ? 14.157 -0.547 0.848 1.00 84.44 154 SER A C 1
ATOM 1228 O O . SER A 1 154 ? 13.461 -1.566 0.757 1.00 84.44 154 SER A O 1
ATOM 1230 N N . GLN A 1 155 ? 13.725 0.578 1.429 1.00 90.44 155 GLN A N 1
ATOM 1231 C CA . GLN A 1 155 ? 12.347 0.753 1.903 1.00 90.44 155 GLN A CA 1
ATOM 1232 C C . GLN A 1 155 ? 11.345 0.561 0.756 1.00 90.44 155 GLN A C 1
ATOM 1234 O O . GLN A 1 155 ? 10.328 -0.095 0.937 1.00 90.44 155 GLN A O 1
ATOM 1239 N N . LEU A 1 156 ? 11.669 1.065 -0.440 1.00 92.19 156 LEU A N 1
ATOM 1240 C CA . LEU A 1 156 ? 10.813 0.948 -1.619 1.00 92.19 156 LEU A CA 1
ATOM 1241 C C . LEU A 1 156 ? 10.608 -0.513 -2.059 1.00 92.19 156 LEU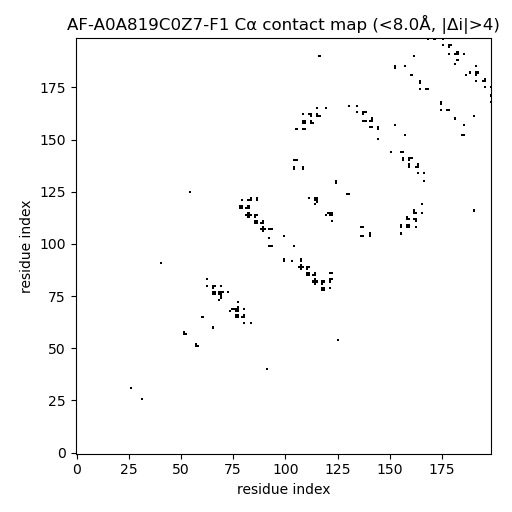 A C 1
ATOM 1243 O O . LEU A 1 156 ? 9.484 -0.894 -2.372 1.00 92.19 156 LEU A O 1
ATOM 1247 N N . ASP A 1 157 ? 11.655 -1.348 -2.043 1.00 92.44 157 ASP A N 1
ATOM 1248 C CA . ASP A 1 157 ? 11.514 -2.784 -2.340 1.00 92.44 157 ASP A CA 1
ATOM 1249 C C . ASP A 1 157 ? 10.680 -3.490 -1.262 1.00 92.44 157 ASP A C 1
ATOM 1251 O O . ASP A 1 157 ? 9.875 -4.363 -1.586 1.00 92.44 157 ASP A O 1
ATOM 1255 N N . GLU A 1 158 ? 10.813 -3.095 0.010 1.00 93.25 158 GLU A N 1
ATOM 1256 C CA . GLU A 1 158 ? 9.978 -3.648 1.078 1.00 93.25 158 GLU A CA 1
ATOM 1257 C C . GLU A 1 158 ? 8.506 -3.269 0.888 1.00 93.25 158 GLU A C 1
ATOM 1259 O O . GLU A 1 158 ? 7.638 -4.136 0.983 1.00 93.25 158 GLU A O 1
ATOM 1264 N N . ASP A 1 159 ? 8.231 -1.999 0.595 1.00 94.88 159 ASP A N 1
ATOM 1265 C CA . ASP A 1 159 ? 6.891 -1.462 0.349 1.00 94.88 159 ASP A CA 1
ATOM 1266 C C . ASP A 1 159 ? 6.228 -2.159 -0.841 1.00 94.88 159 ASP A C 1
ATOM 1268 O O . ASP A 1 159 ? 5.101 -2.651 -0.738 1.00 94.88 159 ASP A O 1
ATOM 1272 N N . ALA A 1 160 ? 6.961 -2.309 -1.944 1.00 94.75 160 ALA A N 1
ATOM 1273 C CA . ALA A 1 160 ? 6.474 -2.994 -3.133 1.00 94.75 160 ALA A CA 1
ATOM 1274 C C . ALA A 1 160 ? 6.149 -4.471 -2.852 1.00 94.75 160 ALA A C 1
ATOM 1276 O O . ALA A 1 160 ? 5.127 -4.985 -3.307 1.00 94.75 160 ALA A O 1
ATOM 1277 N N . ARG A 1 161 ? 6.964 -5.157 -2.042 1.00 93.50 161 ARG A N 1
ATOM 1278 C CA . ARG A 1 161 ? 6.705 -6.547 -1.632 1.00 93.50 161 ARG A CA 1
ATOM 1279 C C . ARG A 1 161 ? 5.501 -6.681 -0.702 1.00 93.50 161 ARG A C 1
ATOM 1281 O O . ARG A 1 161 ? 4.764 -7.658 -0.835 1.00 93.50 161 ARG A O 1
ATOM 1288 N N . VAL A 1 162 ? 5.269 -5.720 0.195 1.00 93.69 162 VAL A N 1
ATOM 1289 C CA . VAL A 1 162 ? 4.061 -5.676 1.036 1.00 93.69 162 VAL A CA 1
ATOM 1290 C C . VAL A 1 162 ? 2.818 -5.544 0.165 1.00 93.69 162 VAL A C 1
ATOM 1292 O O . VAL A 1 162 ? 1.864 -6.307 0.335 1.00 93.69 162 VAL A O 1
ATOM 1295 N N . CYS A 1 163 ? 2.847 -4.627 -0.804 1.00 94.19 163 CYS A N 1
ATOM 1296 C CA . CYS A 1 163 ? 1.760 -4.450 -1.760 1.00 94.19 163 CYS A CA 1
ATOM 1297 C C . CYS A 1 163 ? 1.530 -5.718 -2.587 1.00 94.19 163 CYS A C 1
ATOM 1299 O O . CYS A 1 163 ? 0.397 -6.186 -2.681 1.00 94.19 163 CYS A O 1
ATOM 1301 N N . TYR A 1 164 ? 2.596 -6.319 -3.123 1.00 92.38 164 TYR A N 1
ATOM 1302 C CA . TYR A 1 164 ? 2.515 -7.551 -3.906 1.00 92.38 164 TYR A CA 1
ATOM 1303 C C . TYR A 1 164 ? 1.868 -8.687 -3.112 1.00 92.38 164 TYR A C 1
ATOM 1305 O O . TYR A 1 164 ? 0.977 -9.359 -3.632 1.00 92.38 164 TYR A O 1
ATOM 1313 N N . ALA A 1 165 ? 2.307 -8.881 -1.863 1.00 89.62 165 ALA A N 1
ATOM 1314 C CA . ALA A 1 165 ? 1.775 -9.905 -0.975 1.00 89.62 165 ALA A CA 1
ATOM 1315 C C . ALA A 1 165 ? 0.284 -9.682 -0.698 1.00 89.62 165 ALA A C 1
ATOM 1317 O O . ALA A 1 165 ? -0.523 -10.585 -0.896 1.00 89.62 165 ALA A O 1
ATOM 1318 N N . SER A 1 166 ? -0.080 -8.460 -0.307 1.00 88.94 166 SER A N 1
ATOM 1319 C CA . SER A 1 166 ? -1.457 -8.091 0.041 1.00 88.94 166 SER A CA 1
ATOM 1320 C C . SER A 1 166 ? -2.420 -8.256 -1.132 1.00 88.94 166 SER A C 1
ATOM 1322 O O . SER A 1 166 ? -3.519 -8.780 -0.970 1.00 88.94 166 SER A O 1
ATOM 1324 N N . LEU A 1 167 ? -1.995 -7.858 -2.334 1.00 87.38 167 LEU A N 1
ATOM 1325 C CA . LEU A 1 167 ? -2.803 -7.941 -3.551 1.00 87.38 167 LEU A CA 1
ATOM 1326 C C . LEU A 1 167 ? -3.042 -9.374 -4.032 1.00 87.38 167 LEU A C 1
ATOM 1328 O O . LEU A 1 167 ? -3.882 -9.560 -4.909 1.00 87.38 167 LEU A O 1
ATOM 1332 N N . ARG A 1 168 ? -2.310 -10.363 -3.509 1.00 82.50 168 ARG A N 1
ATOM 1333 C CA . ARG A 1 168 ? -2.357 -11.769 -3.941 1.00 82.50 168 ARG A CA 1
ATOM 1334 C C . ARG A 1 168 ? -2.604 -12.739 -2.781 1.00 82.50 168 ARG A C 1
ATOM 1336 O O . ARG A 1 168 ? -2.370 -13.934 -2.934 1.00 82.50 168 ARG A O 1
ATOM 1343 N N . MET A 1 169 ? -3.078 -12.246 -1.633 1.00 74.69 169 MET A N 1
ATOM 1344 C CA . MET A 1 169 ? -3.387 -13.079 -0.460 1.00 74.69 169 MET A CA 1
ATOM 1345 C C . MET A 1 169 ? -4.440 -14.162 -0.736 1.00 74.69 169 MET A C 1
ATOM 1347 O O . MET A 1 169 ? -4.486 -15.157 -0.028 1.00 74.69 169 MET A O 1
ATOM 1351 N N . ASP A 1 170 ? -5.275 -13.983 -1.757 1.00 69.69 170 ASP A N 1
ATOM 1352 C CA . ASP A 1 170 ? -6.272 -14.950 -2.221 1.00 69.69 170 ASP A CA 1
ATOM 1353 C C . ASP A 1 170 ? -5.681 -16.103 -3.061 1.00 69.69 170 ASP A C 1
ATOM 1355 O O . ASP A 1 170 ? -6.384 -17.073 -3.339 1.00 69.69 170 ASP A O 1
ATOM 1359 N N . SER A 1 171 ? -4.396 -16.045 -3.435 1.00 70.50 171 SER A N 1
ATOM 1360 C CA . SER A 1 171 ? -3.706 -17.052 -4.256 1.00 70.50 171 SER A CA 1
ATOM 1361 C C . SER A 1 171 ? -2.632 -17.804 -3.453 1.00 70.50 171 SER A C 1
ATOM 1363 O O . SER A 1 171 ? -1.440 -17.493 -3.514 1.00 70.50 171 SER A O 1
ATOM 1365 N N . HIS A 1 172 ? -3.071 -18.806 -2.682 1.00 63.78 172 HIS A N 1
ATOM 1366 C CA . HIS A 1 172 ? -2.250 -19.522 -1.690 1.00 63.78 172 HIS A CA 1
ATOM 1367 C C . HIS A 1 172 ? -0.981 -20.188 -2.260 1.00 63.78 172 HIS A C 1
ATOM 1369 O O . HIS A 1 172 ? 0.094 -20.050 -1.683 1.00 63.78 172 HIS A O 1
ATOM 1375 N N . GLU A 1 173 ? -1.050 -20.882 -3.402 1.00 61.84 173 GLU A N 1
ATOM 1376 C CA . GLU A 1 173 ? 0.081 -21.715 -3.862 1.00 61.84 173 GLU A CA 1
ATOM 1377 C C . GLU A 1 173 ? 1.334 -20.916 -4.262 1.00 61.84 173 GLU A C 1
ATOM 1379 O O . GLU A 1 173 ? 2.457 -21.400 -4.117 1.00 61.84 173 GLU A O 1
ATOM 1384 N N . LEU A 1 174 ? 1.170 -19.682 -4.748 1.00 63.72 174 LEU A N 1
ATOM 1385 C CA . LEU A 1 174 ? 2.282 -18.852 -5.227 1.00 63.72 174 LEU A CA 1
ATOM 1386 C C . LEU A 1 174 ? 2.774 -17.848 -4.177 1.00 63.72 174 LEU A C 1
ATOM 1388 O O . LEU A 1 174 ? 3.905 -17.359 -4.272 1.00 63.72 174 LEU A O 1
ATOM 1392 N N . ILE A 1 175 ? 1.949 -17.532 -3.176 1.00 81.06 175 ILE A N 1
ATOM 1393 C CA . ILE A 1 175 ? 2.271 -16.492 -2.199 1.00 81.06 175 ILE A CA 1
ATOM 1394 C C . ILE A 1 175 ? 3.224 -16.992 -1.107 1.00 81.06 175 ILE A C 1
ATOM 1396 O O . ILE A 1 175 ? 4.082 -16.229 -0.667 1.00 81.06 175 ILE A O 1
ATOM 1400 N N . ASP A 1 176 ? 3.182 -18.276 -0.742 1.00 79.44 176 ASP A N 1
ATOM 1401 C CA . ASP A 1 176 ? 4.013 -18.834 0.335 1.00 79.44 176 ASP A CA 1
ATOM 1402 C C . ASP A 1 176 ? 5.515 -18.761 0.044 1.00 79.44 176 ASP A C 1
ATOM 1404 O O . ASP A 1 176 ? 6.315 -18.330 0.883 1.00 79.44 176 ASP A O 1
ATOM 1408 N N . GLN A 1 177 ? 5.930 -19.152 -1.164 1.00 82.75 177 GLN A N 1
ATOM 1409 C CA . GLN A 1 177 ? 7.336 -19.069 -1.572 1.00 82.75 177 GLN A CA 1
ATOM 1410 C C . GLN A 1 177 ? 7.811 -17.613 -1.596 1.00 82.75 177 GLN A C 1
ATOM 1412 O O . GLN A 1 177 ? 8.908 -17.294 -1.123 1.00 82.75 177 GLN A O 1
ATOM 1417 N N . PHE A 1 178 ? 6.957 -16.712 -2.087 1.00 87.75 178 PHE A N 1
ATOM 1418 C CA . PHE A 1 178 ? 7.240 -15.285 -2.111 1.00 87.75 178 PHE A CA 1
ATOM 1419 C C . PHE A 1 178 ? 7.395 -14.719 -0.694 1.00 87.75 178 PHE A C 1
ATOM 1421 O O . PHE A 1 178 ? 8.409 -14.079 -0.407 1.00 87.75 178 PHE A O 1
ATOM 1428 N N . LEU A 1 179 ? 6.461 -15.006 0.215 1.00 86.75 179 LEU A N 1
ATOM 1429 C CA . LEU A 1 179 ? 6.501 -14.549 1.606 1.00 86.75 179 LEU A CA 1
ATOM 1430 C C . LEU A 1 179 ? 7.735 -15.064 2.350 1.00 86.75 179 LEU A C 1
ATOM 1432 O O . LEU A 1 179 ? 8.371 -14.304 3.086 1.00 86.75 179 LEU A O 1
ATOM 1436 N N . ASN A 1 180 ? 8.131 -16.317 2.113 1.00 86.56 180 ASN A N 1
ATOM 1437 C CA . ASN A 1 180 ? 9.366 -16.867 2.667 1.00 86.56 180 ASN A CA 1
ATOM 1438 C C . ASN A 1 180 ? 10.604 -16.111 2.161 1.00 86.56 180 ASN A C 1
ATOM 1440 O O . ASN A 1 180 ? 11.470 -15.757 2.966 1.00 86.56 180 ASN A O 1
ATOM 1444 N N . SER A 1 181 ? 10.662 -15.779 0.866 1.00 88.31 181 SER A N 1
ATOM 1445 C CA . SER A 1 181 ? 11.745 -14.950 0.312 1.00 88.31 181 SER A CA 1
ATOM 1446 C C . SER A 1 181 ? 11.775 -13.545 0.931 1.00 88.31 181 SER A C 1
ATOM 1448 O O . SER A 1 181 ? 12.841 -13.026 1.266 1.00 88.31 181 SER A O 1
ATOM 1450 N N . CYS A 1 182 ? 10.603 -12.947 1.168 1.00 89.44 182 CYS A N 1
ATOM 1451 C CA . CYS A 1 182 ? 10.475 -11.641 1.809 1.00 89.44 182 CYS A CA 1
ATOM 1452 C C . CYS A 1 182 ? 10.947 -11.683 3.263 1.00 89.44 182 CYS A C 1
ATOM 1454 O O . CYS A 1 182 ? 11.675 -10.791 3.686 1.00 89.44 182 CYS A O 1
ATOM 1456 N N . LYS A 1 183 ? 10.620 -12.740 4.013 1.00 88.00 183 LYS A N 1
ATOM 1457 C CA . LYS A 1 183 ? 11.097 -12.940 5.389 1.00 88.00 183 LYS A CA 1
ATOM 1458 C C . LYS A 1 183 ? 12.618 -13.096 5.460 1.00 88.00 183 LYS A C 1
ATOM 1460 O O . LYS A 1 183 ? 13.231 -12.577 6.388 1.00 88.00 183 LYS A O 1
ATOM 1465 N N . GLN A 1 184 ? 13.228 -13.794 4.503 1.00 88.25 184 GLN A N 1
ATOM 1466 C CA . GLN A 1 184 ? 14.688 -13.921 4.433 1.00 88.25 184 GLN A CA 1
ATOM 1467 C C . GLN A 1 184 ? 15.358 -12.580 4.116 1.00 88.25 184 GLN A C 1
ATOM 1469 O O . GLN A 1 184 ? 16.354 -12.234 4.747 1.00 88.25 184 GLN A O 1
ATOM 1474 N N . LYS A 1 185 ? 14.792 -11.807 3.178 1.00 88.56 185 LYS A N 1
ATOM 1475 C CA . LYS A 1 185 ? 15.317 -10.488 2.791 1.00 88.56 185 LYS A CA 1
ATOM 1476 C C . LYS A 1 185 ? 15.087 -9.417 3.870 1.00 88.56 185 LYS A C 1
ATOM 1478 O O . LYS A 1 185 ? 15.956 -8.580 4.090 1.00 88.56 185 LYS A O 1
ATOM 1483 N N . TYR A 1 186 ? 13.957 -9.482 4.578 1.00 88.75 186 TYR A N 1
ATOM 1484 C CA . TYR A 1 186 ? 13.514 -8.523 5.598 1.00 88.75 186 TYR A CA 1
ATOM 1485 C C . TYR A 1 186 ? 13.187 -9.212 6.936 1.00 88.75 186 TYR A C 1
ATOM 1487 O O . TYR A 1 186 ? 12.042 -9.187 7.399 1.00 88.75 186 TYR A O 1
ATOM 1495 N N . PRO A 1 187 ? 14.182 -9.800 7.626 1.00 85.69 187 PRO A N 1
ATOM 1496 C CA . PRO A 1 187 ? 13.943 -10.618 8.821 1.00 85.69 187 PRO A CA 1
ATOM 1497 C C . PRO A 1 187 ? 13.375 -9.826 10.008 1.00 85.69 187 PRO A C 1
ATOM 1499 O O . PRO A 1 187 ? 12.738 -10.402 10.891 1.00 85.69 187 PRO A O 1
ATOM 1502 N N . LYS A 1 188 ? 13.584 -8.503 10.029 1.00 86.06 188 LYS A N 1
ATOM 1503 C CA . LYS A 1 188 ? 13.089 -7.592 11.074 1.00 86.06 188 LYS A CA 1
ATOM 1504 C C . LYS A 1 188 ? 11.660 -7.095 10.831 1.00 86.06 188 LYS A C 1
ATOM 1506 O O . LYS A 1 188 ? 11.088 -6.474 11.723 1.00 86.06 188 LYS A O 1
ATOM 1511 N N . SER A 1 189 ? 11.085 -7.351 9.656 1.00 85.31 189 SER A N 1
ATOM 1512 C CA . SER A 1 189 ? 9.743 -6.882 9.324 1.00 85.31 189 SER A CA 1
ATOM 1513 C C . SER A 1 189 ? 8.692 -7.737 10.030 1.00 85.31 189 SER A C 1
ATOM 1515 O O . SER A 1 189 ? 8.490 -8.909 9.705 1.00 85.31 189 SER A O 1
ATOM 1517 N N . ILE A 1 190 ? 8.005 -7.144 11.010 1.00 84.19 190 ILE A N 1
ATOM 1518 C CA . ILE A 1 190 ? 6.920 -7.804 11.758 1.00 84.19 190 ILE A CA 1
ATOM 1519 C C . ILE A 1 190 ? 5.784 -8.213 10.808 1.00 84.19 190 ILE A C 1
ATOM 1521 O O . ILE A 1 190 ? 5.118 -9.221 11.030 1.00 84.19 190 ILE A O 1
ATOM 1525 N N . TYR A 1 191 ? 5.598 -7.463 9.721 1.00 83.69 191 TYR A N 1
ATOM 1526 C CA . TYR A 1 191 ? 4.545 -7.698 8.745 1.00 83.69 191 TYR A CA 1
ATOM 1527 C C . TYR A 1 191 ? 4.651 -9.084 8.087 1.00 83.69 191 TYR A C 1
ATOM 1529 O O . TYR A 1 191 ? 3.710 -9.873 8.163 1.00 83.69 191 TYR A O 1
ATOM 1537 N N . TYR A 1 192 ? 5.818 -9.442 7.536 1.00 81.56 192 TYR A N 1
ATOM 1538 C CA . TYR A 1 192 ? 6.019 -10.767 6.931 1.00 81.56 192 TYR A CA 1
ATOM 1539 C C . TYR A 1 192 ? 5.982 -11.900 7.960 1.00 81.56 192 TYR A C 1
ATOM 1541 O O . TYR A 1 192 ? 5.541 -13.003 7.647 1.00 81.56 192 TYR A O 1
ATOM 1549 N N . GLN A 1 193 ? 6.401 -11.641 9.203 1.00 78.12 193 GLN A N 1
ATOM 1550 C CA . GLN A 1 193 ? 6.284 -12.628 10.281 1.00 78.12 193 GLN A CA 1
ATOM 1551 C C . GLN A 1 193 ? 4.822 -12.937 10.627 1.00 78.12 193 GLN A C 1
ATOM 1553 O O . GLN A 1 193 ? 4.515 -14.068 11.006 1.00 78.12 193 GLN A O 1
ATOM 1558 N N . TRP A 1 194 ? 3.939 -11.942 10.518 1.00 77.69 194 TRP A N 1
ATOM 1559 C CA . TRP A 1 194 ? 2.511 -12.100 10.764 1.00 77.69 194 TRP A CA 1
ATOM 1560 C C . TRP A 1 194 ? 1.795 -12.765 9.583 1.00 77.69 194 TRP A C 1
ATOM 1562 O O . TRP A 1 194 ? 1.062 -13.730 9.795 1.00 77.69 194 TRP A O 1
ATOM 1572 N N . LEU A 1 195 ? 2.056 -12.330 8.346 1.00 73.81 195 LEU A N 1
ATOM 1573 C CA . LEU A 1 195 ? 1.398 -12.886 7.157 1.00 73.81 195 LEU A CA 1
ATOM 1574 C C . LEU A 1 195 ? 1.636 -14.389 6.980 1.00 73.81 195 LEU A C 1
ATOM 1576 O O . LEU A 1 195 ? 0.681 -15.121 6.768 1.00 73.81 195 LEU A O 1
ATOM 1580 N N . VAL A 1 196 ? 2.870 -14.870 7.165 1.00 62.91 196 VAL A N 1
ATOM 1581 C CA . VAL A 1 196 ? 3.211 -16.307 7.049 1.00 62.91 196 VAL A CA 1
ATOM 1582 C C . VAL A 1 196 ? 2.472 -17.186 8.072 1.00 62.91 196 VAL A C 1
ATOM 1584 O O . VAL A 1 196 ? 2.413 -18.395 7.915 1.00 62.91 196 VAL A O 1
ATOM 1587 N N . ARG A 1 197 ? 1.940 -16.608 9.156 1.00 60.97 197 ARG A N 1
ATOM 1588 C CA . ARG A 1 197 ? 1.127 -17.343 10.142 1.00 60.97 197 ARG A CA 1
ATOM 1589 C C . ARG A 1 197 ? -0.367 -17.341 9.818 1.00 60.97 197 ARG A C 1
ATOM 1591 O O . ARG A 1 197 ? -1.120 -18.010 10.519 1.00 60.97 197 ARG A O 1
ATOM 1598 N N . THR A 1 198 ? -0.784 -16.495 8.881 1.00 59.91 198 THR A N 1
ATOM 1599 C CA . THR A 1 198 ? -2.194 -16.178 8.615 1.00 59.91 198 THR A CA 1
ATOM 1600 C C . THR A 1 198 ? -2.659 -16.733 7.267 1.00 59.91 198 THR A C 1
ATOM 1602 O O . THR A 1 198 ? -3.852 -16.989 7.116 1.00 59.91 198 THR A O 1
ATOM 1605 N N . VAL A 1 199 ? -1.729 -16.902 6.321 1.00 53.62 199 VAL A N 1
ATOM 1606 C CA . VAL A 1 199 ? -1.877 -17.703 5.093 1.00 53.62 199 VAL A CA 1
ATOM 1607 C C . VAL A 1 199 ? -1.645 -19.174 5.428 1.00 53.62 199 VAL A C 1
ATOM 1609 O O . VAL A 1 199 ? -2.398 -20.009 4.882 1.00 53.62 199 VAL A O 1
#

Mean predicted aligned error: 13.92 Å

Nearest PDB structures (foldseek):
  6zbt-assembly2_C  TM=3.996E-01  e=6.287E-01  Homo sapiens
  7a6r-assembly1_A  TM=3.790E-01  e=6.928E-01  Homo sapiens
  6fel-assembly1_B  TM=3.718E-01  e=9.273E-01  Homo sapiens
  6gkg-assembly4_H  TM=3.878E-01  e=1.831E+00  Homo sapiens

Radius of gyration: 18.82 Å; Cα contacts (8 Å, |Δi|>4): 141; chains: 1; bounding box: 48×58×40 Å

Sequence (199 aa):
MPCILAQIKRADFETILRQKKQPLTSYPSNVVPMVNAVKNALDSLKTSKSICELSKGRSKYDYNVLSKYANQGSIKAKRLCNALEHFFAAWAILIESDTLTEQQENILVHELSECYRLEHIVAQFPDSEMREKVGKIVDQVLCRCREMPDYPASQLDEDARVCYASLRMDSHELIDQFLNSCKQKYPKSIYYQWLVRTV

pLDDT: mean 71.68, std 20.93, range [30.0, 96.44]

Foldseek 3Di:
DVVVVVVVVVVVVVVVVVCVVPDPDDDPPVVVVVVVLVVVLVVVVVCCVVVCPPDPDGLPDDLVVLVVVVVVVDPLSVLLNLLLVLLSLLVSLLPVDPDHDPVSLLSNLQSNLSSLVSPLVNNDDPDPVSLVVNLVSLVVQCVVVVVCPPDQDDPSNLSSLSSNLSSCVVPPPPNLVSLVVSCVSCVPDVSSVVSNVVD

Solvent-accessible surface area (backbone atoms only — not comparable to full-atom values): 11490 Å² total; per-residue (Å²): 134,68,66,61,61,55,48,50,54,48,51,53,49,53,48,53,58,56,52,67,74,46,84,96,80,85,76,65,81,82,51,53,62,56,54,48,49,53,48,50,52,53,50,48,58,56,55,37,73,72,55,76,69,74,59,104,58,74,75,94,67,59,65,68,61,31,49,54,41,26,76,72,66,36,64,68,31,40,44,50,49,54,15,46,54,24,34,51,54,21,47,52,59,61,74,74,40,98,72,74,53,74,68,53,49,52,50,30,35,42,27,39,19,52,12,47,73,62,38,49,88,67,71,71,69,95,47,69,68,59,48,48,52,52,48,52,52,36,51,51,52,43,51,59,50,63,76,40,84,89,56,81,78,44,67,65,50,52,22,22,49,48,41,54,49,66,78,37,66,90,45,64,89,67,41,55,64,50,46,52,54,47,32,70,71,41,73,83,44,64,64,50,63,49,47,73,74,73,112

Secondary structure (DSSP, 8-state):
--HHHHHHHHHHHHHHHHHTTS-S----TTTHHHHHHHHHHHHHHHHGGGTTTSSSS--S--HHHHHHHHHTT-HHHHHHHHHHHHHHHHHHHHHH-SS--HHHHHHHHHHHHHHHHHHGGG---SSHHHHHHHHHHHHHHHHHHHT-TT-TT-HHHHHHHHHHHHHTTT-HHHHHHHHHHHHHH-TT-HHHHHHTTT-